Protein AF-A0A956ZGQ5-F1 (afdb_monomer_lite)

Sequence (206 aa):
MVANLEECYSVILSDLFSDCREDIRAIDAARVILLKYDLFNYLDLNGDGQLTQYFNDHSISDPDEMAEIIAYGLWLHLNSEKCELEDVYKFRQSMEGKTQDYPKSLNDCFQFLSINLSDEEVEQFKQTNEKDINFFFHFGLGSYIRSNFGLFCGTAPLTKFFIEKELFHPDDMSTIILYGFWLYLNSKPCDYESASQFYEGLRTLT

Secondary structure (DSSP, 8-state):
---SHHHHHHHHHHHS-HHHHHHHHTS-TTTGGGGHHHHHHHTTTTS--HHHHHHHHTT---HHHHHHHHHHHHHHHHHHS---HHHHHHHHHHHTT-PPP---SHHHHHHHHHHHS-HHHHHHHHHS-GGGHHHHHIIIIIHHHHHHTTTT-TTSHHHHHHHTTT---HHHHHHHHHHHHHHHHTT---SHHHHHHHHHHHHTT-

pLDDT: mean 85.51, std 9.76, range [37.94, 95.88]

Foldseek 3Di:
DQQELVSVLVVVVVVDDPVVLVLLLVADLLALLLQLLVCLVVVVCVDPDNHVVNCVVVVHNDSSVSSSLSSQQSNCCSNPVDDDSVNSVVSVVVSVPVNDDAQLELVSLLVVCVVPDDPVRLVVLLPDDLVCQCVPPCVPVLSVCLSYRSCVNCPRNLVVVCVVVVRNDSSLSSQLSSSLSNCVSNVHDRDSVVSVVVSVVVVVVD

Radius of gyration: 18.68 Å; chains: 1; bounding box: 40×37×52 Å

Structure (mmCIF, N/CA/C/O backbone):
data_AF-A0A956ZGQ5-F1
#
_entry.id   AF-A0A956ZGQ5-F1
#
loop_
_atom_site.group_PDB
_atom_site.id
_atom_site.type_symbol
_atom_site.label_atom_id
_atom_site.label_alt_id
_atom_site.label_comp_id
_atom_site.label_asym_id
_atom_site.label_entity_id
_atom_site.label_seq_id
_atom_site.pdbx_PDB_ins_code
_atom_site.Cartn_x
_atom_site.Cartn_y
_atom_site.Cartn_z
_atom_site.occupancy
_atom_site.B_iso_or_equiv
_atom_site.auth_seq_id
_atom_site.auth_comp_id
_atom_site.auth_asym_id
_atom_site.auth_atom_id
_atom_site.pdbx_PDB_model_num
ATOM 1 N N . MET A 1 1 ? 18.755 8.812 -17.153 1.00 63.66 1 MET A N 1
ATOM 2 C CA . MET A 1 1 ? 17.720 8.078 -17.904 1.00 63.66 1 MET A CA 1
ATOM 3 C C . MET A 1 1 ? 17.829 6.637 -17.475 1.00 63.66 1 MET A C 1
ATOM 5 O O . MET A 1 1 ? 18.950 6.162 -17.375 1.00 63.66 1 MET A O 1
ATOM 9 N N . VAL A 1 2 ? 16.702 6.026 -17.132 1.00 81.75 2 VAL A N 1
ATOM 10 C CA . VAL A 1 2 ? 16.613 4.621 -16.727 1.00 81.75 2 VAL A CA 1
ATOM 11 C C . VAL A 1 2 ? 16.613 3.767 -17.992 1.00 81.75 2 VAL A C 1
ATOM 13 O O . VAL A 1 2 ? 15.742 3.969 -18.836 1.00 81.75 2 VAL A O 1
ATOM 16 N N . ALA A 1 3 ? 17.571 2.853 -18.143 1.00 86.62 3 ALA A N 1
ATOM 17 C CA . ALA A 1 3 ? 17.738 2.058 -19.361 1.00 86.62 3 ALA A CA 1
ATOM 18 C C . ALA A 1 3 ? 17.249 0.604 -19.246 1.00 86.62 3 ALA A C 1
ATOM 20 O O . ALA A 1 3 ? 17.160 -0.086 -20.257 1.00 86.62 3 ALA A O 1
ATOM 21 N N . ASN A 1 4 ? 16.966 0.116 -18.036 1.00 89.12 4 ASN A N 1
ATOM 22 C CA . ASN A 1 4 ? 16.524 -1.256 -17.768 1.00 89.12 4 ASN A CA 1
ATOM 23 C C . ASN A 1 4 ? 15.806 -1.348 -16.405 1.00 89.12 4 ASN A C 1
ATOM 25 O O . ASN A 1 4 ? 15.722 -0.361 -15.672 1.00 89.12 4 ASN A O 1
ATOM 29 N N . LEU A 1 5 ? 15.303 -2.539 -16.058 1.00 90.06 5 LEU A N 1
ATOM 30 C CA . LEU A 1 5 ? 14.590 -2.783 -14.798 1.00 90.06 5 LEU A CA 1
ATOM 31 C C . LEU A 1 5 ? 15.451 -2.572 -13.540 1.00 90.06 5 LEU A C 1
ATOM 33 O O . LEU A 1 5 ? 14.959 -2.002 -12.573 1.00 90.06 5 LEU A O 1
ATOM 37 N N . GLU A 1 6 ? 16.721 -2.983 -13.534 1.00 89.00 6 GLU A N 1
ATOM 38 C CA . GLU A 1 6 ? 17.597 -2.844 -12.355 1.00 89.00 6 GLU A CA 1
ATOM 39 C C . GLU A 1 6 ? 17.857 -1.365 -12.023 1.00 89.00 6 GLU A C 1
ATOM 41 O O . GLU A 1 6 ? 17.748 -0.933 -10.869 1.00 89.00 6 GLU A O 1
ATOM 46 N N . GLU A 1 7 ? 18.127 -0.561 -13.050 1.00 91.12 7 GLU A N 1
ATOM 47 C CA . GLU A 1 7 ? 18.229 0.892 -12.927 1.00 91.12 7 GLU A CA 1
ATOM 48 C C . GLU A 1 7 ? 16.892 1.516 -12.515 1.00 91.12 7 GLU A C 1
ATOM 50 O O . GLU A 1 7 ? 16.875 2.439 -11.700 1.00 91.12 7 GLU A O 1
ATOM 55 N N . CYS A 1 8 ? 15.773 0.996 -13.033 1.00 92.06 8 CYS A N 1
ATOM 56 C CA . CYS A 1 8 ? 14.433 1.471 -12.700 1.00 92.06 8 CYS A CA 1
ATOM 57 C C . CYS A 1 8 ? 14.152 1.309 -11.209 1.00 92.06 8 CYS A C 1
ATOM 59 O O . CYS A 1 8 ? 13.757 2.268 -10.547 1.00 92.06 8 CYS A O 1
ATOM 61 N N . TYR A 1 9 ? 14.395 0.117 -10.664 1.00 92.00 9 TYR A N 1
ATOM 62 C CA . TYR A 1 9 ? 14.193 -0.144 -9.242 1.00 92.00 9 TYR A CA 1
ATOM 63 C C . TYR A 1 9 ? 15.141 0.689 -8.387 1.00 92.00 9 TYR A C 1
ATOM 65 O O . TYR A 1 9 ? 14.712 1.242 -7.382 1.00 92.00 9 TYR A O 1
ATOM 73 N N . SER A 1 10 ? 16.397 0.854 -8.807 1.00 89.75 10 SER A N 1
ATOM 74 C CA . SER A 1 10 ? 17.360 1.695 -8.089 1.00 89.75 10 SER A CA 1
ATOM 75 C C . SER A 1 10 ? 16.888 3.149 -7.965 1.00 89.75 10 SER A C 1
ATOM 77 O O . SER A 1 10 ? 17.008 3.728 -6.886 1.00 89.75 10 SER A O 1
ATOM 79 N N . VAL A 1 11 ? 16.318 3.721 -9.034 1.00 90.94 11 VAL A N 1
ATOM 80 C CA . VAL A 1 11 ? 15.762 5.087 -9.037 1.00 90.94 11 VAL A CA 1
ATOM 81 C C . VAL A 1 11 ? 14.500 5.187 -8.182 1.00 90.94 11 VAL A C 1
ATOM 83 O O . VAL A 1 11 ? 14.408 6.067 -7.332 1.00 90.94 11 VAL A O 1
ATOM 86 N N . ILE A 1 12 ? 13.551 4.257 -8.336 1.00 89.69 12 ILE A N 1
ATOM 87 C CA . ILE A 1 12 ? 12.335 4.250 -7.506 1.00 89.69 12 ILE A CA 1
ATOM 88 C C . ILE A 1 12 ? 12.719 4.168 -6.024 1.00 89.69 12 ILE A C 1
ATOM 90 O O . ILE A 1 12 ? 12.244 4.945 -5.201 1.00 89.69 12 ILE A O 1
ATOM 94 N N . LEU A 1 13 ? 13.616 3.247 -5.669 1.00 88.50 13 LEU A N 1
ATOM 95 C CA . LEU A 1 13 ? 14.031 3.058 -4.287 1.00 88.50 13 LEU A CA 1
ATOM 96 C C . LEU A 1 13 ? 14.811 4.256 -3.743 1.00 88.50 13 LEU A C 1
ATOM 98 O O . LEU A 1 13 ? 14.650 4.552 -2.561 1.00 88.50 13 LEU A O 1
ATOM 102 N N . SER A 1 14 ? 15.624 4.954 -4.547 1.00 88.44 14 SER A N 1
ATOM 103 C CA . SER A 1 14 ? 16.337 6.151 -4.078 1.00 88.44 14 SER A CA 1
ATOM 104 C C . SER A 1 14 ? 15.400 7.288 -3.691 1.00 88.44 14 SER A C 1
ATOM 106 O O . SER A 1 14 ? 15.716 8.032 -2.763 1.00 88.44 14 SER A O 1
ATOM 108 N N . ASP A 1 15 ? 14.253 7.380 -4.359 1.00 86.25 15 ASP A N 1
ATOM 109 C CA . ASP A 1 15 ? 13.269 8.440 -4.146 1.00 86.25 15 ASP A CA 1
ATOM 110 C C . ASP A 1 15 ? 12.288 8.109 -3.007 1.00 86.25 15 ASP A C 1
ATOM 112 O O . ASP A 1 15 ? 11.644 9.002 -2.456 1.00 86.25 15 ASP A O 1
ATOM 116 N N . LEU A 1 16 ? 12.205 6.836 -2.604 1.00 81.06 16 LEU A N 1
ATOM 117 C CA . LEU A 1 16 ? 11.378 6.383 -1.487 1.00 81.06 16 LEU A CA 1
ATOM 118 C C . LEU A 1 16 ? 12.092 6.521 -0.136 1.00 81.06 16 LEU A C 1
ATOM 120 O O . LEU A 1 16 ? 13.239 6.082 0.031 1.00 81.06 16 LEU A O 1
ATOM 124 N N . PHE A 1 17 ? 11.362 7.020 0.868 1.00 75.88 17 PHE A N 1
ATOM 125 C CA . PHE A 1 17 ? 11.757 6.928 2.278 1.00 75.88 17 PHE A CA 1
ATOM 126 C C . PHE A 1 17 ? 11.891 5.462 2.722 1.00 75.88 17 PHE A C 1
ATOM 128 O O . PHE A 1 17 ? 11.261 4.573 2.146 1.00 75.88 17 PHE A O 1
ATOM 135 N N . SER A 1 18 ? 12.702 5.202 3.755 1.00 76.50 18 SER A N 1
ATOM 136 C CA . SER A 1 18 ? 12.948 3.842 4.270 1.00 76.50 18 SER A CA 1
ATOM 137 C C . SER A 1 18 ? 11.660 3.100 4.600 1.00 76.50 18 SER A C 1
ATOM 139 O O . SER A 1 18 ? 11.504 1.942 4.222 1.00 76.50 18 SER A O 1
ATOM 141 N N . ASP A 1 19 ? 10.729 3.792 5.243 1.00 72.06 19 ASP A N 1
ATOM 142 C CA . ASP A 1 19 ? 9.523 3.182 5.794 1.00 72.06 19 ASP A CA 1
ATOM 143 C C . ASP A 1 19 ? 8.564 2.792 4.661 1.00 72.06 19 ASP A C 1
ATOM 145 O O . ASP A 1 19 ? 8.002 1.700 4.668 1.00 72.06 19 ASP A O 1
ATOM 149 N N . CYS A 1 20 ? 8.521 3.589 3.585 1.00 76.81 20 CYS A N 1
ATOM 150 C CA . CYS A 1 20 ? 7.784 3.246 2.370 1.00 76.81 20 CYS A CA 1
ATOM 151 C C . CYS A 1 20 ? 8.304 1.959 1.710 1.00 76.81 20 CYS A C 1
ATOM 153 O O . CYS A 1 20 ? 7.523 1.202 1.137 1.00 76.81 20 CYS A O 1
ATOM 155 N N . ARG A 1 21 ? 9.614 1.684 1.771 1.00 85.38 21 ARG A N 1
ATOM 156 C CA . ARG A 1 21 ? 10.190 0.455 1.193 1.00 85.38 21 ARG A CA 1
ATOM 157 C C . ARG A 1 21 ? 9.747 -0.778 1.975 1.00 85.38 21 ARG A C 1
ATOM 159 O O . ARG A 1 21 ? 9.417 -1.793 1.365 1.00 85.38 21 ARG A O 1
ATOM 166 N N . GLU A 1 22 ? 9.723 -0.681 3.303 1.00 84.44 22 GLU A N 1
ATOM 167 C CA . GLU A 1 22 ? 9.220 -1.750 4.170 1.00 84.44 22 GLU A CA 1
ATOM 168 C C . GLU A 1 22 ? 7.718 -1.966 3.973 1.00 84.44 22 GLU A C 1
ATOM 170 O O . GLU A 1 22 ? 7.267 -3.106 3.858 1.00 84.44 22 GLU A O 1
ATOM 175 N N . ASP A 1 23 ? 6.949 -0.888 3.830 1.00 79.88 23 ASP A N 1
ATOM 176 C CA . ASP A 1 23 ? 5.514 -0.985 3.587 1.00 79.88 23 ASP A CA 1
ATOM 177 C C . ASP A 1 23 ? 5.198 -1.614 2.226 1.00 79.88 23 ASP A C 1
ATOM 179 O O . ASP A 1 23 ? 4.290 -2.445 2.165 1.00 79.88 23 ASP A O 1
ATOM 183 N N . ILE A 1 24 ? 5.957 -1.287 1.164 1.00 84.50 24 ILE A N 1
ATOM 184 C CA . ILE A 1 24 ? 5.853 -1.938 -0.155 1.00 84.50 24 ILE A CA 1
ATOM 185 C C . ILE A 1 24 ? 6.208 -3.422 -0.053 1.00 84.50 24 ILE A C 1
ATOM 187 O O . ILE A 1 24 ? 5.492 -4.263 -0.597 1.00 84.50 24 ILE A O 1
ATOM 191 N N . ARG A 1 25 ? 7.288 -3.762 0.662 1.00 87.81 25 ARG A N 1
ATOM 192 C CA . ARG A 1 25 ? 7.686 -5.157 0.899 1.00 87.81 25 ARG A CA 1
ATOM 193 C C . ARG A 1 25 ? 6.564 -5.952 1.577 1.00 87.81 25 ARG A C 1
ATOM 195 O O . ARG A 1 25 ? 6.375 -7.120 1.249 1.00 87.81 25 ARG A O 1
ATOM 202 N N . ALA A 1 26 ? 5.812 -5.311 2.471 1.00 86.38 26 ALA A N 1
ATOM 203 C CA . ALA A 1 26 ? 4.710 -5.905 3.223 1.00 86.38 26 ALA A CA 1
ATOM 204 C C . ALA A 1 26 ? 3.364 -5.967 2.470 1.00 86.38 26 ALA A C 1
ATOM 206 O O . ALA A 1 26 ? 2.414 -6.557 2.991 1.00 86.38 26 ALA A O 1
ATOM 207 N N . ILE A 1 27 ? 3.246 -5.378 1.271 1.00 85.00 27 ILE A N 1
ATOM 208 C CA . ILE A 1 27 ? 2.018 -5.463 0.464 1.00 85.00 27 ILE A CA 1
ATOM 209 C C . ILE A 1 27 ? 1.776 -6.924 0.074 1.00 85.00 27 ILE A C 1
ATOM 211 O O . ILE A 1 27 ? 2.692 -7.617 -0.371 1.00 85.00 27 ILE A O 1
ATOM 215 N N . ASP A 1 28 ? 0.529 -7.386 0.197 1.00 82.44 28 ASP A N 1
ATOM 216 C CA . ASP A 1 28 ? 0.117 -8.673 -0.363 1.00 82.44 28 ASP A CA 1
ATOM 217 C C . ASP A 1 28 ? 0.423 -8.708 -1.872 1.00 82.44 28 ASP A C 1
ATOM 219 O O . ASP A 1 28 ? 0.036 -7.807 -2.617 1.00 82.44 28 ASP A O 1
ATOM 223 N N . ALA A 1 29 ? 1.088 -9.762 -2.343 1.00 81.94 29 ALA A N 1
ATOM 224 C CA . ALA A 1 29 ? 1.425 -9.960 -3.752 1.00 81.94 29 ALA A CA 1
ATOM 225 C C . ALA A 1 29 ? 0.238 -9.743 -4.712 1.00 81.94 29 ALA A C 1
ATOM 227 O O . ALA A 1 29 ? 0.412 -9.225 -5.813 1.00 81.94 29 ALA A O 1
ATOM 228 N N . ALA A 1 30 ? -0.985 -10.085 -4.300 1.00 80.50 30 ALA A N 1
ATOM 229 C CA . ALA A 1 30 ? -2.197 -9.868 -5.087 1.00 80.50 30 ALA A CA 1
ATOM 230 C C . ALA A 1 30 ? -2.576 -8.382 -5.257 1.00 80.50 30 ALA A C 1
ATOM 232 O O . ALA A 1 30 ? -3.348 -8.037 -6.154 1.00 80.50 30 ALA A O 1
ATOM 233 N N . ARG A 1 31 ? -2.059 -7.505 -4.392 1.00 79.56 31 ARG A N 1
ATOM 234 C CA . ARG A 1 31 ? -2.363 -6.068 -4.324 1.00 79.56 31 ARG A CA 1
ATOM 235 C C . ARG A 1 31 ? -1.232 -5.180 -4.829 1.00 79.56 31 ARG A C 1
ATOM 237 O O . ARG A 1 31 ? -1.483 -4.016 -5.124 1.00 79.56 31 ARG A O 1
ATOM 244 N N . VAL A 1 32 ? -0.016 -5.702 -4.997 1.00 85.50 32 VAL A N 1
ATOM 245 C CA . VAL A 1 32 ? 1.126 -4.910 -5.499 1.00 85.50 32 VAL A CA 1
ATOM 246 C C . VAL A 1 32 ? 0.853 -4.277 -6.866 1.00 85.50 32 VAL A C 1
ATOM 248 O O . VAL A 1 32 ? 1.335 -3.185 -7.151 1.00 85.50 32 VAL A O 1
ATOM 251 N N . ILE A 1 33 ? 0.006 -4.912 -7.681 1.00 84.50 33 ILE A N 1
ATOM 252 C CA . ILE A 1 33 ? -0.393 -4.423 -9.004 1.00 84.50 33 ILE A CA 1
ATOM 253 C C . ILE A 1 33 ? -0.948 -2.998 -8.983 1.00 84.50 33 ILE A C 1
ATOM 255 O O . ILE A 1 33 ? -0.887 -2.290 -9.979 1.00 84.50 33 ILE A O 1
ATOM 259 N N . LEU A 1 34 ? -1.459 -2.550 -7.837 1.00 78.06 34 LEU A N 1
ATOM 260 C CA . LEU A 1 34 ? -1.999 -1.209 -7.660 1.00 78.06 34 LEU A CA 1
ATOM 261 C C . LEU A 1 34 ? -0.923 -0.123 -7.725 1.00 78.06 34 LEU A C 1
ATOM 263 O O . LEU A 1 34 ? -1.230 0.997 -8.121 1.00 78.06 34 LEU A O 1
ATOM 267 N N . LEU A 1 35 ? 0.342 -0.440 -7.430 1.00 81.88 35 LEU A N 1
ATOM 268 C CA . LEU A 1 35 ? 1.443 0.514 -7.593 1.00 81.88 35 LEU A CA 1
ATOM 269 C C . LEU A 1 35 ? 1.592 0.977 -9.050 1.00 81.88 35 LEU A C 1
ATOM 271 O O . LEU A 1 35 ? 2.108 2.069 -9.288 1.00 81.88 35 LEU A O 1
ATOM 275 N N . LYS A 1 36 ? 1.088 0.202 -10.026 1.00 85.38 36 LYS A N 1
ATOM 276 C CA . LYS A 1 36 ? 1.166 0.536 -11.454 1.00 85.38 36 LYS A CA 1
ATOM 277 C C . LYS A 1 36 ? 0.631 1.930 -11.763 1.00 85.38 36 LYS A C 1
ATOM 279 O O . LYS A 1 36 ? 1.204 2.639 -12.580 1.00 85.38 36 LYS A O 1
ATOM 284 N N . TYR A 1 37 ? -0.442 2.345 -11.092 1.00 78.31 37 TYR A N 1
ATOM 285 C CA . TYR A 1 37 ? -1.110 3.598 -11.418 1.00 78.31 37 TYR A CA 1
ATOM 286 C C . TYR A 1 37 ? -0.273 4.833 -11.042 1.00 78.31 37 TYR A C 1
ATOM 288 O O . TYR A 1 37 ? -0.388 5.879 -11.684 1.00 78.31 37 TYR A O 1
ATOM 296 N N . ASP A 1 38 ? 0.608 4.695 -10.052 1.00 77.81 38 ASP A N 1
ATOM 297 C CA . ASP A 1 38 ? 1.552 5.742 -9.662 1.00 77.81 38 ASP A CA 1
ATOM 298 C C . ASP A 1 38 ? 2.834 5.673 -10.490 1.00 77.81 38 ASP A C 1
ATOM 300 O O . ASP A 1 38 ? 3.340 6.699 -10.949 1.00 77.81 38 ASP A O 1
ATOM 304 N N . LEU A 1 39 ? 3.315 4.456 -10.752 1.00 84.25 39 LEU A N 1
ATOM 305 C CA . LEU A 1 39 ? 4.516 4.210 -11.549 1.00 84.25 39 LEU A CA 1
ATOM 306 C C . LEU A 1 39 ? 4.350 4.653 -13.005 1.00 84.25 39 LEU A C 1
ATOM 308 O O . LEU A 1 39 ? 5.293 5.176 -13.591 1.00 84.25 39 LEU A O 1
ATOM 312 N N . PHE A 1 40 ? 3.156 4.496 -13.575 1.00 84.00 40 PHE A N 1
ATOM 313 C CA . PHE A 1 40 ? 2.865 4.824 -14.968 1.00 84.00 40 PHE A CA 1
ATOM 314 C C . PHE A 1 40 ? 3.235 6.267 -15.333 1.00 84.00 40 PHE A C 1
ATOM 316 O O . PHE A 1 40 ? 3.938 6.505 -16.314 1.00 84.00 40 PHE A O 1
ATOM 323 N N . ASN A 1 41 ? 2.774 7.231 -14.528 1.00 81.12 41 ASN A N 1
ATOM 324 C CA . ASN A 1 41 ? 3.047 8.648 -14.765 1.00 81.12 41 ASN A CA 1
ATOM 325 C C . ASN A 1 41 ? 4.440 9.040 -14.273 1.00 81.12 41 ASN A C 1
ATOM 327 O O . ASN A 1 41 ? 5.118 9.824 -14.931 1.00 81.12 41 ASN A O 1
ATOM 331 N N . TYR A 1 42 ? 4.871 8.493 -13.132 1.00 85.06 42 TYR A N 1
ATOM 332 C CA . TYR A 1 42 ? 6.180 8.789 -12.551 1.00 85.06 42 TYR A CA 1
ATOM 333 C C . TYR A 1 42 ? 7.338 8.395 -13.486 1.00 85.06 42 TYR A C 1
ATOM 335 O O . TYR A 1 42 ? 8.330 9.114 -13.567 1.00 85.06 42 TYR A O 1
ATOM 343 N N . LEU A 1 43 ? 7.193 7.294 -14.230 1.00 88.50 43 LEU A N 1
ATOM 344 C CA . LEU A 1 43 ? 8.218 6.774 -15.142 1.00 88.50 43 LEU A CA 1
ATOM 345 C C . LEU A 1 43 ? 8.037 7.212 -16.602 1.00 88.50 43 LEU A C 1
ATOM 347 O O . LEU A 1 43 ? 8.829 6.795 -17.445 1.00 88.50 43 LEU A O 1
ATOM 351 N N . ASP A 1 44 ? 7.020 8.029 -16.900 1.00 88.12 44 ASP A N 1
ATOM 352 C CA . ASP A 1 44 ? 6.685 8.494 -18.254 1.00 88.12 44 ASP A CA 1
ATOM 353 C C . ASP A 1 44 ? 6.595 7.350 -19.288 1.00 88.12 44 ASP A C 1
ATOM 355 O O . ASP A 1 44 ? 7.175 7.401 -20.372 1.00 88.12 44 ASP A O 1
ATOM 359 N N . LEU A 1 45 ? 5.864 6.278 -18.958 1.00 88.69 45 LEU A N 1
ATOM 360 C CA . LEU A 1 45 ? 5.821 5.061 -19.789 1.00 88.69 45 LEU A CA 1
ATOM 361 C C . LEU A 1 45 ? 5.095 5.246 -21.135 1.00 88.69 45 LEU A C 1
ATOM 363 O O . LEU A 1 45 ? 5.203 4.395 -22.013 1.00 88.69 45 LEU A O 1
ATOM 367 N N . ASN A 1 46 ? 4.380 6.360 -21.326 1.00 87.44 46 ASN A N 1
ATOM 368 C CA . ASN A 1 46 ? 3.829 6.750 -22.632 1.00 87.44 46 ASN A CA 1
ATOM 369 C C . ASN A 1 46 ? 4.856 7.449 -23.539 1.00 87.44 46 ASN A C 1
ATOM 371 O O . ASN A 1 46 ? 4.569 7.676 -24.717 1.00 87.44 46 ASN A O 1
ATOM 375 N N . GLY A 1 47 ? 5.998 7.859 -22.987 1.00 86.88 47 GLY A N 1
ATOM 376 C CA . GLY A 1 47 ? 7.052 8.565 -23.702 1.00 86.88 47 GLY A CA 1
ATOM 377 C C . GLY A 1 47 ? 7.958 7.637 -24.512 1.00 86.88 47 GLY A C 1
ATOM 378 O O . GLY A 1 47 ? 7.844 6.415 -24.479 1.00 86.88 47 GLY A O 1
ATOM 379 N N . ASP A 1 48 ? 8.914 8.227 -25.223 1.00 87.12 48 ASP A N 1
ATOM 380 C CA . ASP A 1 48 ? 9.942 7.545 -26.022 1.00 87.12 48 ASP A CA 1
ATOM 381 C C . ASP A 1 48 ? 11.260 7.334 -25.247 1.00 87.12 48 ASP A C 1
ATOM 383 O O . ASP A 1 48 ? 12.343 7.210 -25.826 1.00 87.12 48 ASP A O 1
ATOM 387 N N . GLY A 1 49 ? 11.173 7.292 -23.914 1.00 90.38 49 GLY A N 1
ATOM 388 C CA . GLY A 1 49 ? 12.313 7.117 -23.020 1.00 90.38 49 GLY A CA 1
ATOM 389 C C . GLY A 1 49 ? 13.007 5.756 -23.157 1.00 90.38 49 GLY A C 1
ATOM 390 O O . GLY A 1 49 ? 12.462 4.786 -23.683 1.00 90.38 49 GLY A O 1
ATOM 391 N N . GLN A 1 50 ? 14.229 5.662 -22.620 1.00 93.44 50 GLN A N 1
ATOM 392 C CA . GLN A 1 50 ? 15.041 4.436 -22.683 1.00 93.44 50 GLN A CA 1
ATOM 393 C C . GLN A 1 50 ? 14.363 3.226 -22.021 1.00 93.44 50 GLN A C 1
ATOM 395 O O . GLN A 1 50 ? 14.498 2.116 -22.526 1.00 93.44 50 GLN A O 1
ATOM 400 N N . LEU A 1 51 ? 13.607 3.434 -20.940 1.00 93.12 51 LEU A N 1
ATOM 401 C CA . LEU A 1 51 ? 12.849 2.372 -20.280 1.00 93.12 51 LEU A CA 1
ATOM 402 C C . LEU A 1 51 ? 11.703 1.861 -21.166 1.00 93.12 51 LEU A C 1
ATOM 404 O O . LEU A 1 51 ? 11.542 0.652 -21.312 1.00 93.12 51 LEU A O 1
ATOM 408 N N . THR A 1 52 ? 10.956 2.756 -21.820 1.00 93.38 52 THR A N 1
ATOM 409 C CA . THR A 1 52 ? 9.924 2.368 -22.794 1.00 93.38 52 THR A CA 1
ATOM 410 C C . THR A 1 52 ? 10.542 1.609 -23.966 1.00 93.38 52 THR A C 1
ATOM 412 O O . THR A 1 52 ? 10.025 0.572 -24.377 1.00 93.38 52 THR A O 1
ATOM 415 N N . GLN A 1 53 ? 11.691 2.067 -24.479 1.00 94.31 53 GLN A N 1
ATOM 416 C CA . GLN A 1 53 ? 12.409 1.356 -25.539 1.00 94.31 53 GLN A CA 1
ATOM 417 C C . GLN A 1 53 ? 12.877 -0.033 -25.086 1.00 94.31 53 GLN A C 1
ATOM 419 O O . GLN A 1 53 ? 12.727 -0.989 -25.840 1.00 94.31 53 GLN A O 1
ATOM 424 N N . TYR A 1 54 ? 13.374 -0.165 -23.852 1.00 94.62 54 TYR A N 1
ATOM 425 C CA . TYR A 1 54 ? 13.731 -1.457 -23.266 1.00 94.62 54 TYR A CA 1
ATOM 426 C C . TYR A 1 54 ? 12.545 -2.431 -23.288 1.00 94.62 54 TYR A C 1
ATOM 428 O O . TYR A 1 54 ? 12.706 -3.573 -23.714 1.00 94.62 54 TYR A O 1
ATOM 436 N N . PHE A 1 55 ? 11.348 -1.992 -22.892 1.00 94.75 55 PHE A N 1
ATOM 437 C CA . PHE A 1 55 ? 10.144 -2.824 -22.956 1.00 94.75 55 PHE A CA 1
ATOM 438 C C . PHE A 1 55 ? 9.745 -3.167 -24.396 1.00 94.75 55 PHE A C 1
ATOM 440 O O . PHE A 1 55 ? 9.482 -4.335 -24.695 1.00 94.75 55 PHE A O 1
ATOM 447 N N . ASN A 1 56 ? 9.791 -2.191 -25.306 1.00 93.94 56 ASN A N 1
ATOM 448 C CA . ASN A 1 56 ? 9.500 -2.403 -26.724 1.00 93.94 56 ASN A CA 1
ATOM 449 C C . ASN A 1 56 ? 10.432 -3.453 -27.352 1.00 93.94 56 ASN A C 1
ATOM 451 O O . ASN A 1 56 ? 9.968 -4.316 -28.099 1.00 93.94 56 ASN A O 1
ATOM 455 N N . ASP A 1 57 ? 11.724 -3.433 -27.010 1.00 95.00 57 ASP A N 1
ATOM 456 C CA . ASP A 1 57 ? 12.713 -4.420 -27.466 1.00 95.00 57 ASP A CA 1
ATOM 457 C C . ASP A 1 57 ? 12.397 -5.840 -26.954 1.00 95.00 57 ASP A C 1
ATOM 459 O O . ASP A 1 57 ? 12.749 -6.831 -27.596 1.00 95.00 57 ASP A O 1
ATOM 463 N N . HIS A 1 58 ? 11.666 -5.948 -25.840 1.00 93.94 58 HIS A N 1
ATOM 464 C CA . HIS A 1 58 ? 11.138 -7.197 -25.284 1.00 93.94 58 HIS A CA 1
ATOM 465 C C . HIS A 1 58 ? 9.696 -7.500 -25.732 1.00 93.94 58 HIS A C 1
ATOM 467 O O . HIS A 1 58 ? 9.056 -8.392 -25.182 1.00 93.94 58 HIS A O 1
ATOM 473 N N . SER A 1 59 ? 9.195 -6.820 -26.771 1.00 94.94 59 SER A N 1
ATOM 474 C CA . SER A 1 59 ? 7.837 -6.985 -27.319 1.00 94.94 59 SER A CA 1
ATOM 475 C C . SER A 1 59 ? 6.702 -6.593 -26.364 1.00 94.94 59 SER A C 1
ATOM 477 O O . SER A 1 59 ? 5.585 -7.090 -26.498 1.00 94.94 59 SER A O 1
ATOM 479 N N . ILE A 1 60 ? 6.973 -5.681 -25.431 1.00 93.56 60 ILE A N 1
ATOM 480 C CA . ILE A 1 60 ? 5.993 -5.117 -24.499 1.00 93.56 60 ILE A CA 1
ATOM 481 C C . ILE A 1 60 ? 5.785 -3.667 -24.900 1.00 93.56 60 ILE A C 1
ATOM 483 O O . ILE A 1 60 ? 6.683 -2.853 -24.727 1.00 93.56 60 ILE A O 1
ATOM 487 N N . SER A 1 61 ? 4.622 -3.348 -25.460 1.00 93.50 61 SER A N 1
ATOM 488 C CA . SER A 1 61 ? 4.337 -2.002 -25.973 1.00 93.50 61 SER A CA 1
ATOM 489 C C . SER A 1 61 ? 3.187 -1.299 -25.263 1.00 93.50 61 SER A C 1
ATOM 491 O O . SER A 1 61 ? 2.972 -0.118 -25.511 1.00 93.50 61 SER A O 1
ATOM 493 N N . ASP A 1 62 ? 2.415 -2.015 -24.441 1.00 93.56 62 ASP A N 1
ATOM 494 C CA . ASP A 1 62 ? 1.324 -1.426 -23.667 1.00 93.56 62 ASP A CA 1
ATOM 495 C C . ASP A 1 62 ? 1.875 -0.789 -22.378 1.00 93.56 62 ASP A C 1
ATOM 497 O O . ASP A 1 62 ? 2.411 -1.509 -21.532 1.00 93.56 62 ASP A O 1
ATOM 501 N N . PRO A 1 63 ? 1.774 0.541 -22.194 1.00 92.12 63 PRO A N 1
ATOM 502 C CA . PRO A 1 63 ? 2.337 1.207 -21.023 1.00 92.12 63 PRO A CA 1
ATOM 503 C C . PRO A 1 63 ? 1.680 0.790 -19.699 1.00 92.12 63 PRO A C 1
ATOM 505 O O . PRO A 1 63 ? 2.334 0.845 -18.656 1.00 92.12 63 PRO A O 1
ATOM 508 N N . ASP A 1 64 ? 0.416 0.344 -19.721 1.00 89.12 64 ASP A N 1
ATOM 509 C CA . ASP A 1 64 ? -0.217 -0.232 -18.528 1.00 89.12 64 ASP A CA 1
ATOM 510 C C . ASP A 1 64 ? 0.468 -1.553 -18.156 1.00 89.12 64 ASP A C 1
ATOM 512 O O . ASP A 1 64 ? 0.943 -1.688 -17.031 1.00 89.12 64 ASP A O 1
ATOM 516 N N . GLU A 1 65 ? 0.646 -2.472 -19.113 1.00 91.81 65 GLU A N 1
ATOM 517 C CA .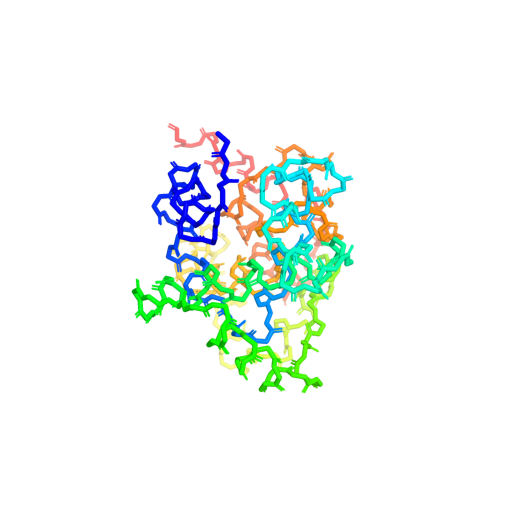 GLU A 1 65 ? 1.423 -3.704 -18.919 1.00 91.81 65 GLU A CA 1
ATOM 518 C C . GLU A 1 65 ? 2.857 -3.440 -18.425 1.00 91.81 65 GLU A C 1
ATOM 520 O O . GLU A 1 65 ? 3.328 -4.132 -17.519 1.00 91.81 65 GLU A O 1
ATOM 525 N N . MET A 1 66 ? 3.548 -2.427 -18.958 1.00 94.31 66 MET A N 1
ATOM 526 C CA . MET A 1 66 ? 4.872 -2.032 -18.457 1.00 94.31 66 MET A CA 1
ATOM 527 C C . MET A 1 66 ? 4.808 -1.657 -16.971 1.00 94.31 66 MET A C 1
ATOM 529 O O . MET A 1 66 ? 5.608 -2.147 -16.175 1.00 94.31 66 MET A O 1
ATOM 533 N N . ALA A 1 67 ? 3.835 -0.832 -16.575 1.00 92.44 67 ALA A N 1
ATOM 534 C CA . ALA A 1 67 ? 3.654 -0.426 -15.186 1.00 92.44 67 ALA A CA 1
ATOM 535 C C . ALA A 1 67 ? 3.333 -1.620 -14.268 1.00 92.44 67 ALA A C 1
ATOM 537 O O . ALA A 1 67 ? 3.826 -1.673 -13.140 1.00 92.44 67 ALA A O 1
ATOM 538 N N . GLU A 1 68 ? 2.558 -2.599 -14.748 1.00 90.81 68 GLU A N 1
ATOM 539 C CA . GLU A 1 68 ? 2.292 -3.852 -14.029 1.00 90.81 68 GLU A CA 1
ATOM 540 C C . GLU A 1 68 ? 3.573 -4.642 -13.763 1.00 90.81 68 GLU A C 1
ATOM 542 O O . GLU A 1 68 ? 3.816 -5.087 -12.638 1.00 90.81 68 GLU A O 1
ATOM 547 N N . ILE A 1 69 ? 4.402 -4.804 -14.796 1.00 93.50 69 ILE A N 1
ATOM 548 C CA . ILE A 1 69 ? 5.679 -5.514 -14.704 1.00 93.50 69 ILE A CA 1
ATOM 549 C C . ILE A 1 69 ? 6.595 -4.802 -13.708 1.00 93.50 69 ILE A C 1
ATOM 551 O O . ILE A 1 69 ? 7.164 -5.448 -12.832 1.00 93.50 69 ILE A O 1
ATOM 555 N N . ILE A 1 70 ? 6.694 -3.475 -13.772 1.00 94.12 70 ILE A N 1
ATOM 556 C CA . ILE A 1 70 ? 7.533 -2.710 -12.843 1.00 94.12 70 ILE A CA 1
ATOM 557 C C . ILE A 1 70 ? 7.010 -2.838 -11.408 1.00 94.12 70 ILE A C 1
ATOM 559 O O . ILE A 1 70 ? 7.811 -3.023 -10.497 1.00 94.12 70 ILE A O 1
ATOM 563 N N . ALA A 1 71 ? 5.691 -2.800 -11.191 1.00 92.12 71 ALA A N 1
ATOM 564 C CA . ALA A 1 71 ? 5.093 -2.967 -9.866 1.00 92.12 71 ALA A CA 1
ATOM 565 C C . ALA A 1 71 ? 5.422 -4.339 -9.254 1.00 92.12 71 ALA A C 1
ATOM 567 O O . ALA A 1 71 ? 5.935 -4.423 -8.135 1.00 92.12 71 ALA A O 1
ATOM 568 N N . TYR A 1 72 ? 5.176 -5.418 -10.002 1.00 91.81 72 TYR A N 1
ATOM 569 C CA . TYR A 1 72 ? 5.492 -6.778 -9.564 1.00 91.81 72 TYR A CA 1
ATOM 570 C C . TYR A 1 72 ? 6.994 -6.980 -9.351 1.00 91.81 72 TYR A C 1
ATOM 572 O O . TYR A 1 72 ? 7.410 -7.571 -8.353 1.00 91.81 72 TYR A O 1
ATOM 580 N N . GLY A 1 73 ? 7.810 -6.472 -10.269 1.00 93.44 73 GLY A N 1
ATOM 581 C CA . GLY A 1 73 ? 9.255 -6.595 -10.206 1.00 93.44 73 GLY A CA 1
ATOM 582 C C . GLY A 1 73 ? 9.882 -5.799 -9.064 1.00 93.44 73 GLY A C 1
ATOM 583 O O . GLY A 1 73 ? 10.755 -6.323 -8.380 1.00 93.44 73 GLY A O 1
ATOM 584 N N . LEU A 1 74 ? 9.381 -4.600 -8.755 1.00 92.25 74 LEU A N 1
ATOM 585 C CA . LEU A 1 74 ? 9.814 -3.823 -7.589 1.00 92.25 74 LEU A CA 1
ATOM 586 C C . LEU A 1 74 ? 9.590 -4.602 -6.286 1.00 92.25 74 LEU A C 1
ATOM 588 O O . LEU A 1 74 ? 10.473 -4.660 -5.429 1.00 92.25 74 LEU A O 1
ATOM 592 N N . TRP A 1 75 ? 8.428 -5.241 -6.145 1.00 91.69 75 TRP A N 1
ATOM 593 C CA . TRP A 1 75 ? 8.113 -6.056 -4.971 1.00 91.69 75 TRP A CA 1
ATOM 594 C C . TRP A 1 75 ? 8.965 -7.319 -4.885 1.00 91.69 75 TRP A C 1
ATOM 596 O O . TRP A 1 75 ? 9.459 -7.642 -3.803 1.00 91.69 75 TRP A O 1
ATOM 606 N N . LEU A 1 76 ? 9.207 -8.003 -6.008 1.00 92.06 76 LEU A N 1
ATOM 607 C CA . LEU A 1 76 ? 10.136 -9.135 -6.057 1.00 92.06 76 LEU A CA 1
ATOM 608 C C . LEU A 1 76 ? 11.559 -8.705 -5.697 1.00 92.06 76 LEU A C 1
ATOM 610 O O . LEU A 1 76 ? 12.215 -9.369 -4.902 1.00 92.06 76 LEU A O 1
ATOM 614 N N . HIS A 1 77 ? 12.025 -7.578 -6.228 1.00 91.38 77 HIS A N 1
ATOM 615 C CA . HIS A 1 77 ? 13.342 -7.028 -5.932 1.00 91.38 77 HIS A CA 1
ATOM 616 C C . HIS A 1 77 ? 13.501 -6.725 -4.433 1.00 91.38 77 HIS A C 1
ATOM 618 O O . HIS A 1 77 ? 14.508 -7.095 -3.832 1.00 91.38 77 HIS A O 1
ATOM 624 N N . LEU A 1 78 ? 12.476 -6.149 -3.795 1.00 90.50 78 LEU A N 1
ATOM 625 C CA . LEU A 1 78 ? 12.466 -5.887 -2.352 1.00 90.50 78 LEU A CA 1
ATOM 626 C C . LEU A 1 78 ? 12.423 -7.153 -1.483 1.00 90.50 78 LEU A C 1
ATOM 628 O O . LEU A 1 78 ? 12.907 -7.103 -0.350 1.00 90.50 78 LEU A O 1
ATOM 632 N N . ASN A 1 79 ? 11.843 -8.252 -1.978 1.00 89.31 79 ASN A N 1
ATOM 633 C CA . ASN A 1 79 ? 11.646 -9.502 -1.232 1.00 89.31 79 ASN A CA 1
ATOM 634 C C . ASN A 1 79 ? 12.668 -10.607 -1.558 1.00 89.31 79 ASN A C 1
ATOM 636 O O . ASN A 1 79 ? 12.765 -11.589 -0.824 1.00 89.31 79 ASN A O 1
ATOM 640 N N . SER A 1 80 ? 13.395 -10.514 -2.670 1.00 80.38 80 SER A N 1
ATOM 641 C CA . SER A 1 80 ? 14.279 -11.582 -3.170 1.00 80.38 80 SER A CA 1
ATOM 642 C C . SER A 1 80 ? 15.610 -11.070 -3.743 1.00 80.38 80 SER A C 1
ATOM 644 O O . SER A 1 80 ? 16.359 -11.851 -4.322 1.00 80.38 80 SER A O 1
ATOM 646 N N . GLU A 1 81 ? 15.920 -9.779 -3.559 1.00 64.88 81 GLU A N 1
ATOM 647 C CA . GLU A 1 81 ? 17.171 -9.067 -3.901 1.00 64.88 81 GLU A CA 1
ATOM 648 C C . GLU A 1 81 ? 17.535 -8.984 -5.399 1.00 64.88 81 GLU A C 1
ATOM 650 O O . GLU A 1 81 ? 18.175 -8.017 -5.815 1.00 64.88 81 GLU A O 1
ATOM 655 N N . LYS A 1 82 ? 17.094 -9.922 -6.246 1.00 66.69 82 LYS A N 1
ATOM 656 C CA . LYS A 1 82 ? 17.195 -9.842 -7.712 1.00 66.69 82 LYS A CA 1
ATOM 657 C C . LYS A 1 82 ? 15.968 -10.436 -8.393 1.00 66.69 82 LYS A C 1
ATOM 659 O O . LYS A 1 82 ? 15.494 -11.499 -8.006 1.00 66.69 82 LYS A O 1
ATOM 664 N N . CYS A 1 83 ? 15.493 -9.760 -9.436 1.00 78.69 83 CYS A N 1
ATOM 665 C CA . CYS A 1 83 ? 14.500 -10.300 -10.355 1.00 78.69 83 CYS A CA 1
ATOM 666 C C . CYS A 1 83 ? 14.853 -9.874 -11.782 1.00 78.69 83 CYS A C 1
ATOM 668 O O . CYS A 1 83 ? 15.070 -8.692 -12.050 1.00 78.69 83 CYS A O 1
ATOM 670 N N . GLU A 1 84 ? 14.945 -10.845 -12.683 1.00 87.50 84 GLU A N 1
ATOM 671 C CA . GLU A 1 84 ? 15.023 -10.586 -14.119 1.00 87.50 84 GLU A CA 1
ATOM 672 C C . GLU A 1 84 ? 13.601 -10.490 -14.688 1.00 87.50 84 GLU A C 1
ATOM 674 O O . GLU A 1 84 ? 12.645 -10.979 -14.082 1.00 87.50 84 GLU A O 1
ATOM 679 N N . LEU A 1 85 ? 13.444 -9.908 -15.880 1.00 90.50 85 LEU A N 1
ATOM 680 C CA . LEU A 1 85 ? 12.132 -9.746 -16.528 1.00 90.50 85 LEU A CA 1
ATOM 681 C C . LEU A 1 85 ? 11.335 -11.067 -16.603 1.00 90.50 85 LEU A C 1
ATOM 683 O O . LEU A 1 85 ? 10.133 -11.095 -16.347 1.00 90.50 85 LEU A O 1
ATOM 687 N N . GLU A 1 86 ? 12.014 -12.179 -16.887 1.00 90.19 86 GLU A N 1
ATOM 688 C CA . GLU A 1 86 ? 11.425 -13.524 -16.938 1.00 90.19 86 GLU A CA 1
ATOM 689 C C . GLU A 1 86 ? 10.845 -13.982 -15.584 1.00 90.19 86 GLU A C 1
ATOM 691 O O . GLU A 1 86 ? 9.808 -14.650 -15.537 1.00 90.19 86 GLU A O 1
ATOM 696 N N . ASP A 1 87 ? 11.485 -13.623 -14.469 1.00 90.62 87 ASP A N 1
ATOM 697 C CA . ASP A 1 87 ? 10.995 -13.960 -13.128 1.00 90.62 87 ASP A CA 1
ATOM 698 C C . ASP A 1 87 ? 9.737 -13.156 -12.799 1.00 90.62 87 ASP A C 1
ATOM 700 O O . ASP A 1 87 ? 8.764 -13.702 -12.269 1.00 90.62 87 ASP A O 1
ATOM 704 N N . VAL A 1 88 ? 9.723 -11.877 -13.191 1.00 92.56 88 VAL A N 1
ATOM 705 C CA . VAL A 1 88 ? 8.551 -11.006 -13.053 1.00 92.56 88 VAL A CA 1
ATOM 706 C C . VAL A 1 88 ? 7.368 -11.564 -13.839 1.00 92.56 88 VAL A C 1
ATOM 708 O O . VAL A 1 88 ? 6.252 -11.602 -13.323 1.00 92.56 88 VAL A O 1
ATOM 711 N N . TYR A 1 89 ? 7.598 -12.075 -15.049 1.00 90.62 89 TYR A N 1
ATOM 712 C CA . TYR A 1 89 ? 6.549 -12.699 -15.852 1.00 90.62 89 TYR A CA 1
ATOM 713 C C . TYR A 1 89 ? 5.945 -13.939 -15.209 1.00 90.62 89 TYR A C 1
ATOM 715 O O . TYR A 1 89 ? 4.720 -14.058 -15.135 1.00 90.62 89 TYR A O 1
ATOM 723 N N . LYS A 1 90 ? 6.785 -14.855 -14.719 1.00 90.69 90 LYS A N 1
ATOM 724 C CA . LYS A 1 90 ? 6.312 -16.054 -14.011 1.00 90.69 90 LYS A CA 1
ATOM 725 C C . LYS A 1 90 ? 5.491 -15.676 -12.788 1.00 90.69 90 LYS A C 1
ATOM 727 O O . LYS A 1 90 ? 4.450 -16.281 -12.527 1.00 90.69 90 LYS A O 1
ATOM 732 N N . PHE A 1 91 ? 5.936 -14.660 -12.056 1.00 90.31 91 PHE A N 1
ATOM 733 C CA . PHE A 1 91 ? 5.210 -14.166 -10.901 1.00 90.31 91 PHE A CA 1
ATOM 734 C C . PHE A 1 91 ? 3.872 -13.531 -11.286 1.00 90.31 91 PHE A C 1
ATOM 736 O O . PHE A 1 91 ? 2.850 -13.910 -10.716 1.00 90.31 91 PHE A O 1
ATOM 743 N N . ARG A 1 92 ? 3.842 -12.657 -12.298 1.00 87.88 92 ARG A N 1
ATOM 744 C CA . ARG A 1 92 ? 2.612 -12.046 -12.826 1.00 87.88 92 ARG A CA 1
ATOM 745 C C . ARG A 1 92 ? 1.599 -13.102 -13.263 1.00 87.88 92 ARG A C 1
ATOM 747 O O . ARG A 1 92 ? 0.458 -13.050 -12.817 1.00 87.88 92 ARG A O 1
ATOM 754 N N . GLN A 1 93 ? 2.022 -14.113 -14.025 1.00 87.69 93 GLN A N 1
ATOM 755 C CA . GLN A 1 93 ? 1.157 -15.239 -14.408 1.00 87.69 93 GLN A CA 1
ATOM 756 C C . GLN A 1 93 ? 0.596 -15.970 -13.181 1.00 87.69 93 GLN A C 1
ATOM 758 O O . GLN A 1 93 ? -0.570 -16.350 -13.147 1.00 87.69 93 GLN A O 1
ATOM 763 N N . SER A 1 94 ? 1.395 -16.125 -12.121 1.00 87.75 94 SER A N 1
ATOM 764 C CA . SER A 1 94 ? 0.928 -16.744 -10.874 1.00 87.75 94 SER A CA 1
ATOM 765 C C . SER A 1 94 ? -0.107 -15.903 -10.106 1.00 87.75 94 SER A C 1
ATOM 767 O O . SER A 1 94 ? -0.793 -16.445 -9.228 1.00 87.75 94 SER A O 1
ATOM 769 N N . MET A 1 95 ? -0.213 -14.606 -10.418 1.00 85.44 95 MET A N 1
ATOM 770 C CA . MET A 1 95 ? -1.163 -13.649 -9.841 1.00 85.44 95 MET A CA 1
ATOM 771 C C . MET A 1 95 ? -2.428 -13.457 -10.688 1.00 85.44 95 MET A C 1
ATOM 773 O O . MET A 1 95 ? -3.377 -12.828 -10.215 1.00 85.44 95 MET A O 1
ATOM 777 N N . GLU A 1 96 ? -2.492 -14.015 -11.899 1.00 78.81 96 GLU A N 1
ATOM 778 C CA . GLU A 1 96 ? -3.686 -13.936 -12.742 1.00 78.81 96 GLU A CA 1
ATOM 779 C C . GLU A 1 96 ? -4.928 -14.451 -11.998 1.00 78.81 96 GLU A C 1
ATOM 781 O O . GLU A 1 96 ? -4.932 -15.523 -11.388 1.00 78.81 96 GLU A O 1
ATOM 786 N N . GLY A 1 97 ? -5.991 -13.644 -12.006 1.00 71.06 97 GLY A N 1
ATOM 787 C CA . GLY A 1 97 ? -7.242 -13.944 -11.306 1.00 71.06 97 GLY A CA 1
ATOM 788 C C . GLY A 1 97 ? -7.192 -13.814 -9.777 1.00 71.06 97 GLY A C 1
ATOM 789 O O . GLY A 1 97 ? -8.199 -14.093 -9.130 1.00 71.06 97 GLY A O 1
ATOM 790 N N . LYS A 1 98 ? -6.065 -13.385 -9.187 1.00 71.88 98 LYS A N 1
ATOM 791 C CA . LYS A 1 98 ? -5.917 -13.172 -7.733 1.00 71.88 98 LYS A CA 1
ATOM 792 C C . LYS A 1 98 ? -6.021 -11.713 -7.299 1.00 71.88 98 LYS A C 1
ATOM 794 O O . LYS A 1 98 ? -6.005 -11.455 -6.103 1.00 71.88 98 LYS A O 1
ATOM 799 N N . THR A 1 99 ? -6.145 -10.766 -8.228 1.00 63.06 99 THR A N 1
ATOM 800 C CA . THR A 1 99 ? -6.251 -9.335 -7.910 1.00 63.06 99 THR A CA 1
ATOM 801 C C . THR A 1 99 ? -7.462 -9.071 -7.017 1.00 63.06 99 THR A C 1
ATOM 803 O O . THR A 1 99 ? -8.598 -9.329 -7.423 1.00 63.06 99 THR A O 1
ATOM 806 N N . GLN A 1 100 ? -7.227 -8.570 -5.806 1.00 64.94 100 GLN A N 1
ATOM 807 C CA . GLN A 1 100 ? -8.290 -8.334 -4.833 1.00 64.94 100 GLN A CA 1
ATOM 808 C C . GLN A 1 100 ? -8.749 -6.873 -4.870 1.00 64.94 100 GLN A C 1
ATOM 810 O O . GLN A 1 100 ? -7.924 -5.960 -4.905 1.00 64.94 100 GLN A O 1
ATOM 815 N N . ASP A 1 101 ? -10.067 -6.655 -4.844 1.00 68.12 101 ASP A N 1
ATOM 816 C CA . ASP A 1 101 ? -10.645 -5.318 -4.680 1.00 68.12 101 ASP A CA 1
ATOM 817 C C . ASP A 1 101 ? -10.184 -4.723 -3.337 1.00 68.12 101 ASP A C 1
ATOM 819 O O . ASP A 1 101 ? -10.187 -5.395 -2.302 1.00 68.12 101 ASP A O 1
ATOM 823 N N . TYR A 1 102 ? -9.783 -3.456 -3.363 1.00 77.25 102 TYR A N 1
ATOM 824 C CA . TYR A 1 102 ? -9.412 -2.670 -2.188 1.00 77.25 102 TYR A CA 1
ATOM 825 C C . TYR A 1 102 ? -10.518 -1.652 -1.871 1.00 77.25 102 TYR A C 1
ATOM 827 O O . TYR A 1 102 ? -11.318 -1.319 -2.754 1.00 77.25 102 TYR A O 1
ATOM 835 N N . PRO A 1 103 ? -10.587 -1.144 -0.627 1.00 87.81 103 PRO A N 1
ATOM 836 C CA . PRO A 1 103 ? -11.559 -0.122 -0.259 1.00 87.81 103 PRO A CA 1
ATOM 837 C C . PRO A 1 103 ? -11.446 1.137 -1.127 1.00 87.81 103 PRO A C 1
ATOM 839 O O . PRO A 1 103 ? -10.356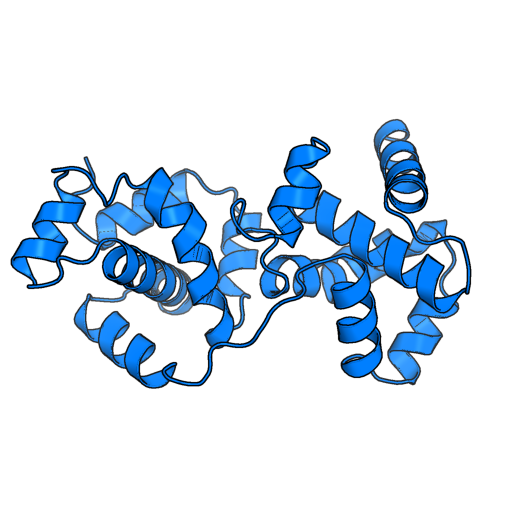 1.672 -1.317 1.00 87.81 103 PRO A O 1
ATOM 842 N N . LYS A 1 104 ? -12.574 1.633 -1.648 1.00 87.62 104 LYS A N 1
ATOM 843 C CA . LYS A 1 104 ? -12.618 2.814 -2.535 1.00 87.62 104 LYS A CA 1
ATOM 844 C C . LYS A 1 104 ? -13.111 4.065 -1.806 1.00 87.62 104 LYS A C 1
ATOM 846 O O . LYS A 1 104 ? -13.041 5.161 -2.353 1.00 87.62 104 LYS A O 1
ATOM 851 N N . SER A 1 105 ? -13.592 3.903 -0.576 1.00 90.81 105 SER A N 1
ATOM 852 C CA . SER A 1 105 ? -14.098 4.955 0.300 1.00 90.81 105 SER A CA 1
ATOM 853 C C . SER A 1 105 ? -13.846 4.611 1.771 1.00 90.81 105 SER A C 1
ATOM 855 O O . SER A 1 105 ? -13.606 3.452 2.108 1.00 90.81 105 SER A O 1
ATOM 857 N N . LEU A 1 106 ? -13.967 5.598 2.668 1.00 91.19 106 LEU A N 1
ATOM 858 C CA . LEU A 1 106 ? -13.895 5.365 4.119 1.00 91.19 106 LEU A CA 1
ATOM 859 C C . LEU A 1 106 ? -14.914 4.318 4.592 1.00 91.19 106 LEU A C 1
ATOM 861 O O . LEU A 1 106 ? -14.590 3.463 5.410 1.00 91.19 106 LEU A O 1
ATOM 865 N N . ASN A 1 107 ? -16.131 4.341 4.045 1.00 91.19 107 ASN A N 1
ATOM 866 C CA . ASN A 1 107 ? -17.151 3.361 4.404 1.00 91.19 107 ASN A CA 1
ATOM 867 C C . ASN A 1 107 ? -16.764 1.941 3.958 1.00 91.19 107 ASN A C 1
ATOM 869 O O . ASN A 1 107 ? -16.964 0.994 4.716 1.00 91.19 107 ASN A O 1
ATOM 873 N N . ASP A 1 108 ? -16.161 1.792 2.773 1.00 92.81 108 ASP A N 1
ATOM 874 C CA . ASP A 1 108 ? -15.641 0.494 2.326 1.00 92.81 108 ASP A CA 1
ATOM 875 C C . ASP A 1 108 ? -14.525 0.006 3.254 1.00 92.81 108 ASP A C 1
ATOM 877 O O . ASP A 1 108 ? -14.466 -1.184 3.558 1.00 92.81 108 ASP A O 1
ATOM 881 N N . CYS A 1 109 ? -13.671 0.912 3.756 1.00 93.44 109 CYS A N 1
ATOM 882 C CA . CYS A 1 109 ? -12.638 0.567 4.733 1.00 93.44 109 CYS A CA 1
ATOM 883 C C . CYS A 1 109 ? -13.275 -0.014 5.995 1.00 93.44 109 CYS A C 1
ATOM 885 O O . CYS A 1 109 ? -12.850 -1.061 6.475 1.00 93.44 109 CYS A O 1
ATOM 887 N N . PHE A 1 110 ? -14.311 0.640 6.523 1.00 93.69 110 PHE A N 1
ATOM 888 C CA . PHE A 1 110 ? -14.967 0.208 7.756 1.00 93.69 110 PHE A CA 1
ATOM 889 C C . PHE A 1 110 ? -15.670 -1.137 7.577 1.00 93.69 110 PHE A C 1
ATOM 891 O O . PHE A 1 110 ? -15.523 -2.018 8.419 1.00 93.69 110 PHE A O 1
ATOM 898 N N . GLN A 1 111 ? -16.365 -1.332 6.455 1.00 92.69 111 GLN A N 1
ATOM 899 C CA . GLN A 1 111 ? -16.985 -2.615 6.123 1.00 92.69 111 GLN A CA 1
ATOM 900 C C . GLN A 1 111 ? -15.943 -3.723 5.970 1.00 92.69 111 GLN A C 1
ATOM 902 O O . GLN A 1 111 ? -16.123 -4.810 6.517 1.00 92.69 111 GLN A O 1
ATOM 907 N N . PHE A 1 112 ? -14.836 -3.443 5.277 1.00 92.44 112 PHE A N 1
ATOM 908 C CA . PHE A 1 112 ? -13.738 -4.391 5.129 1.00 92.44 112 PHE A CA 1
ATOM 909 C C . PHE A 1 112 ? -13.180 -4.796 6.496 1.00 92.44 112 PHE A C 1
ATOM 911 O O . PHE A 1 112 ? -13.060 -5.987 6.777 1.00 92.44 112 PHE A O 1
ATOM 918 N N . LEU A 1 113 ? -12.876 -3.828 7.363 1.00 94.38 113 LEU A N 1
ATOM 919 C CA . LEU A 1 113 ? -12.340 -4.086 8.699 1.00 94.38 113 LEU A CA 1
ATOM 920 C C . LEU A 1 113 ? -13.329 -4.873 9.568 1.00 94.38 113 LEU A C 1
ATOM 922 O O . LEU A 1 113 ? -12.928 -5.844 10.198 1.00 94.38 113 LEU A O 1
ATOM 926 N N . SER A 1 114 ? -14.623 -4.538 9.544 1.00 92.81 114 SER A N 1
ATOM 927 C CA . SER A 1 114 ? -15.653 -5.288 10.279 1.00 92.81 114 SER A CA 1
ATOM 928 C C . SER A 1 114 ? -15.813 -6.741 9.831 1.00 92.81 114 SER A C 1
ATOM 930 O O . SER A 1 114 ? -16.251 -7.560 10.628 1.00 92.81 114 SER A O 1
ATOM 932 N N . ILE A 1 115 ? -15.512 -7.061 8.569 1.00 92.00 115 ILE A N 1
ATOM 933 C CA . ILE A 1 115 ? -15.613 -8.430 8.040 1.00 92.00 115 ILE A CA 1
ATOM 934 C C . ILE A 1 115 ? -14.339 -9.237 8.320 1.00 92.00 115 ILE A C 1
ATOM 936 O O . ILE A 1 115 ? -14.417 -10.451 8.494 1.00 92.00 115 ILE A O 1
ATOM 940 N N . ASN A 1 116 ? -13.171 -8.587 8.305 1.00 90.94 116 ASN A N 1
ATOM 941 C CA . ASN A 1 116 ? -11.876 -9.274 8.335 1.00 90.94 116 ASN A CA 1
ATOM 942 C C . ASN A 1 116 ? -11.226 -9.330 9.724 1.00 90.94 116 ASN A C 1
ATOM 944 O O . ASN A 1 116 ? -10.348 -10.163 9.928 1.00 90.94 116 ASN A O 1
ATOM 948 N N . LEU A 1 117 ? -11.630 -8.471 10.660 1.00 94.31 117 LEU A N 1
ATOM 949 C CA . LEU A 1 117 ? -11.226 -8.579 12.061 1.00 94.31 117 LEU A CA 1
ATOM 950 C C . LEU A 1 117 ? -12.117 -9.593 12.782 1.00 94.31 117 LEU A C 1
ATOM 952 O O . LEU A 1 117 ? -13.315 -9.686 12.515 1.00 94.31 117 LEU A O 1
ATOM 956 N N . SER A 1 118 ? -11.537 -10.343 13.712 1.00 95.69 118 SER A N 1
ATOM 957 C CA . SER A 1 118 ? -12.298 -11.207 14.613 1.00 95.69 118 SER A CA 1
ATOM 958 C C . SER A 1 118 ? -13.177 -10.393 15.567 1.00 95.69 118 SER A C 1
ATOM 960 O O . SER A 1 118 ? -12.885 -9.235 15.868 1.00 95.69 118 SER A O 1
ATOM 962 N N . ASP A 1 119 ? -14.228 -11.015 16.106 1.00 94.88 119 ASP A N 1
ATOM 963 C CA . ASP A 1 119 ? -15.107 -10.371 17.092 1.00 94.88 119 ASP A CA 1
ATOM 964 C C . ASP A 1 119 ? -14.325 -9.845 18.314 1.00 94.88 119 ASP A C 1
ATOM 966 O O . ASP A 1 119 ? -14.655 -8.792 18.859 1.00 94.88 119 ASP A O 1
ATOM 970 N N . GLU A 1 120 ? -13.266 -10.553 18.726 1.00 95.44 120 GLU A N 1
ATOM 971 C CA . GLU A 1 120 ? -12.383 -10.138 19.822 1.00 95.44 120 GLU A CA 1
ATOM 972 C C . GLU A 1 120 ? -11.574 -8.885 19.461 1.00 95.44 120 GLU A C 1
ATOM 974 O O . GLU A 1 120 ? -11.540 -7.935 20.242 1.00 95.44 120 GLU A O 1
ATOM 979 N N . GLU A 1 121 ? -10.980 -8.841 18.265 1.00 94.62 121 GLU A N 1
ATOM 980 C CA . GLU A 1 121 ? -10.246 -7.665 17.779 1.00 94.62 121 GLU A CA 1
ATOM 981 C C . GLU A 1 121 ? -11.168 -6.449 17.629 1.00 94.62 121 GLU A C 1
ATOM 983 O O . GLU A 1 121 ? -10.799 -5.340 18.019 1.00 94.62 121 GLU A O 1
ATOM 988 N N . VAL A 1 122 ? -12.385 -6.646 17.110 1.00 95.62 122 VAL A N 1
ATOM 989 C CA . VAL A 1 122 ? -13.392 -5.583 16.983 1.00 95.62 122 VAL A CA 1
ATOM 990 C C . VAL A 1 122 ? -13.789 -5.045 18.355 1.00 95.62 122 VAL A C 1
ATOM 992 O O . VAL A 1 122 ? -13.840 -3.827 18.541 1.00 95.62 122 VAL A O 1
ATOM 995 N N . GLU A 1 123 ? -14.048 -5.920 19.327 1.00 95.38 123 GLU A N 1
ATOM 996 C CA . GLU A 1 123 ? -14.432 -5.496 20.673 1.00 95.38 123 GLU A CA 1
ATOM 997 C C . GLU A 1 123 ? -13.274 -4.792 21.394 1.00 95.38 123 GLU A C 1
ATOM 999 O O . GLU A 1 123 ? -13.479 -3.734 21.991 1.00 95.38 123 GLU A O 1
ATOM 1004 N N . GLN A 1 124 ? -12.042 -5.298 21.268 1.00 93.94 124 GLN A N 1
ATOM 1005 C CA . GLN A 1 124 ? -10.847 -4.633 21.790 1.00 93.94 124 GLN A CA 1
ATOM 1006 C C . GLN A 1 124 ? -10.692 -3.226 21.198 1.00 93.94 124 GLN A C 1
ATOM 1008 O O . GLN A 1 124 ? -10.459 -2.257 21.929 1.00 93.94 124 GLN A O 1
ATOM 1013 N N . PHE A 1 125 ? -10.845 -3.093 19.879 1.00 94.50 125 PHE A N 1
ATOM 1014 C CA . PHE A 1 125 ? -10.742 -1.807 19.198 1.00 94.50 125 PHE A CA 1
ATOM 1015 C C . PHE A 1 125 ? -11.822 -0.841 19.690 1.00 94.50 125 PHE A C 1
ATOM 1017 O O . PHE A 1 125 ? -11.526 0.293 20.063 1.00 94.50 125 PHE A O 1
ATOM 1024 N N . LYS A 1 126 ? -13.070 -1.310 19.777 1.00 94.88 126 LYS A N 1
ATOM 1025 C CA . LYS A 1 126 ? -14.220 -0.527 20.241 1.00 94.88 126 LYS A CA 1
ATOM 1026 C C . LYS A 1 126 ? -14.062 -0.023 21.677 1.00 94.88 126 LYS A C 1
ATOM 1028 O O . LYS A 1 126 ? -14.434 1.118 21.950 1.00 94.88 126 LYS A O 1
ATOM 1033 N N . GLN A 1 127 ? -13.513 -0.847 22.572 1.00 95.88 127 GLN A N 1
ATOM 1034 C CA . GLN A 1 127 ? -13.304 -0.524 23.990 1.00 95.88 127 GLN A CA 1
ATOM 1035 C C . GLN A 1 127 ? -12.063 0.341 24.256 1.00 95.88 127 GLN A C 1
ATOM 1037 O O . GLN A 1 127 ? -11.917 0.877 25.358 1.00 95.88 127 GLN A O 1
ATOM 1042 N N . THR A 1 128 ? -11.169 0.490 23.276 1.00 95.19 128 THR A N 1
ATOM 1043 C CA . THR A 1 128 ? -9.963 1.312 23.424 1.00 95.19 128 THR A CA 1
ATOM 1044 C C . THR A 1 128 ? -10.337 2.778 23.638 1.00 95.19 128 THR A C 1
ATOM 1046 O O . THR A 1 128 ? -11.261 3.303 23.010 1.00 95.19 128 THR A O 1
ATOM 1049 N N . ASN A 1 129 ? -9.622 3.451 24.546 1.00 92.88 129 ASN A N 1
ATOM 1050 C CA . ASN A 1 129 ? -9.813 4.877 24.780 1.00 92.88 129 ASN A CA 1
ATOM 1051 C C . ASN A 1 129 ? -9.485 5.659 23.506 1.00 92.88 129 ASN A C 1
ATOM 1053 O O . ASN A 1 129 ? -8.455 5.423 22.882 1.00 92.88 129 ASN A O 1
ATOM 1057 N N . GLU A 1 130 ? -10.334 6.629 23.178 1.00 88.50 130 GLU A N 1
ATOM 1058 C CA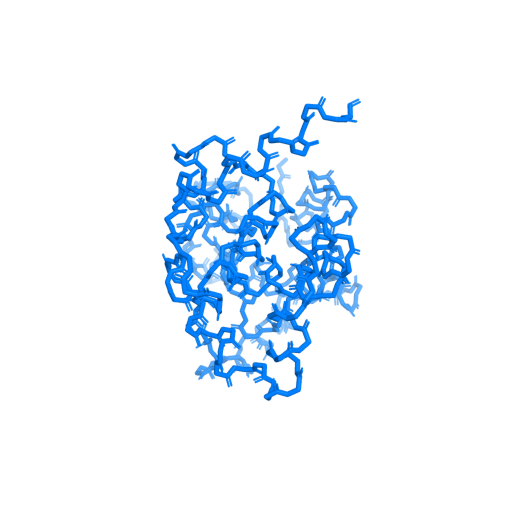 . GLU A 1 130 ? -10.213 7.491 22.004 1.00 88.50 130 GLU A CA 1
ATOM 1059 C C . GLU A 1 130 ? -8.788 8.024 21.773 1.00 88.50 130 GLU A C 1
ATOM 1061 O O . GLU A 1 130 ? -8.284 8.017 20.654 1.00 88.50 130 GLU A O 1
ATOM 1066 N N . LYS A 1 131 ? -8.105 8.442 22.844 1.00 86.00 131 LYS A N 1
ATOM 1067 C CA . LYS A 1 131 ? -6.763 9.039 22.762 1.00 86.00 131 LYS A CA 1
ATOM 1068 C C . LYS A 1 131 ? -5.648 8.034 22.482 1.00 86.00 131 LYS A C 1
ATOM 1070 O O . LYS A 1 131 ? -4.581 8.436 22.029 1.00 86.00 131 LYS A O 1
ATOM 1075 N N . ASP A 1 132 ? -5.897 6.754 22.730 1.00 89.19 132 ASP A N 1
ATOM 1076 C CA . ASP A 1 132 ? -4.875 5.714 22.678 1.00 89.19 132 ASP A CA 1
ATOM 1077 C C . ASP A 1 132 ? -4.973 4.850 21.410 1.00 89.19 132 ASP A C 1
ATOM 1079 O O . ASP A 1 132 ? -4.100 4.017 21.170 1.00 89.19 132 ASP A O 1
ATOM 1083 N N . ILE A 1 133 ? -5.999 5.057 20.570 1.00 89.56 133 ILE A N 1
ATOM 1084 C CA . ILE A 1 133 ? -6.240 4.268 19.348 1.00 89.56 133 ILE A CA 1
ATOM 1085 C C . ILE A 1 133 ? -4.985 4.227 18.473 1.00 89.56 133 ILE A C 1
ATOM 1087 O O . ILE A 1 133 ? -4.486 3.154 18.143 1.00 89.56 133 ILE A O 1
ATOM 1091 N N . ASN A 1 134 ? -4.432 5.390 18.129 1.00 83.75 134 ASN A N 1
ATOM 1092 C CA . ASN A 1 134 ? -3.255 5.433 17.265 1.00 83.75 134 ASN A CA 1
ATOM 1093 C C . ASN A 1 134 ? -2.033 4.841 17.956 1.00 83.75 134 ASN A C 1
ATOM 1095 O O . ASN A 1 134 ? -1.301 4.079 17.340 1.00 83.75 134 ASN A O 1
ATOM 1099 N N . PHE A 1 135 ? -1.838 5.118 19.246 1.00 86.81 135 PHE A N 1
ATOM 1100 C CA . PHE A 1 135 ? -0.703 4.569 19.982 1.00 86.81 135 PHE A CA 1
ATOM 1101 C C . PHE A 1 135 ? -0.681 3.033 19.943 1.00 86.81 135 PHE A C 1
ATOM 1103 O O . PHE A 1 135 ? 0.371 2.439 19.712 1.00 86.81 135 PHE A O 1
ATOM 1110 N N . PHE A 1 136 ? -1.838 2.389 20.119 1.00 90.00 136 PHE A N 1
ATOM 1111 C CA . PHE A 1 136 ? -1.918 0.931 20.149 1.00 90.00 136 PHE A CA 1
ATOM 1112 C C . PHE A 1 136 ? -1.978 0.280 18.768 1.00 90.00 136 PHE A C 1
ATOM 1114 O O . PHE A 1 136 ? -1.429 -0.807 18.592 1.00 90.00 136 PHE A O 1
ATOM 1121 N N . PHE A 1 137 ? -2.627 0.913 17.789 1.00 92.75 137 PHE A N 1
ATOM 1122 C CA . PHE A 1 137 ? -2.942 0.253 16.521 1.00 92.75 137 PHE A CA 1
ATOM 1123 C C . PHE A 1 137 ? -2.131 0.746 15.322 1.00 92.75 137 PHE A C 1
ATOM 1125 O O . PHE A 1 137 ? -2.153 0.074 14.293 1.00 92.75 137 PHE A O 1
ATOM 1132 N N . HIS A 1 138 ? -1.375 1.843 15.432 1.00 87.00 138 HIS A N 1
ATOM 1133 C CA . HIS A 1 138 ? -0.627 2.425 14.310 1.00 87.00 138 HIS A CA 1
ATOM 1134 C C . HIS A 1 138 ? 0.361 1.439 13.662 1.00 87.00 138 HIS A C 1
ATOM 1136 O O . HIS A 1 138 ? 0.343 1.266 12.447 1.00 87.00 138 HIS A O 1
ATOM 1142 N N . PHE A 1 139 ? 1.166 0.723 14.455 1.00 84.12 139 PHE A N 1
ATOM 1143 C CA . PHE A 1 139 ? 2.163 -0.216 13.914 1.00 84.12 139 PHE A CA 1
ATOM 1144 C C . PHE A 1 139 ? 1.608 -1.600 13.549 1.00 84.12 139 PHE A C 1
ATOM 1146 O O . PHE A 1 139 ? 2.266 -2.339 12.818 1.00 84.12 139 PHE A O 1
ATOM 1153 N N . GLY A 1 140 ? 0.418 -1.957 14.031 1.00 89.25 140 GLY A N 1
ATOM 1154 C CA . GLY A 1 140 ? -0.252 -3.210 13.683 1.00 89.25 140 GLY A CA 1
ATOM 1155 C C . GLY A 1 140 ? -1.246 -2.994 12.549 1.00 89.25 140 GLY A C 1
ATOM 1156 O O . GLY A 1 140 ? -0.911 -3.084 11.368 1.00 89.25 140 GLY A O 1
ATOM 1157 N N . LEU A 1 141 ? -2.483 -2.674 12.926 1.00 93.00 141 LEU A N 1
ATOM 1158 C CA . LEU A 1 141 ? -3.576 -2.479 11.981 1.00 93.00 141 LEU A CA 1
ATOM 1159 C C . LEU A 1 141 ? -3.350 -1.275 11.051 1.00 93.00 141 LEU A C 1
ATOM 1161 O O . LEU A 1 141 ? -3.717 -1.344 9.883 1.00 93.00 141 LEU A O 1
ATOM 1165 N N . GLY A 1 142 ? -2.714 -0.202 11.529 1.00 91.81 142 GLY A N 1
ATOM 1166 C CA . GLY A 1 142 ? -2.355 0.962 10.711 1.00 91.81 142 GLY A CA 1
ATOM 1167 C C . GLY A 1 142 ? -1.383 0.603 9.587 1.00 91.81 142 GLY A C 1
ATOM 1168 O O . GLY A 1 142 ? -1.670 0.897 8.427 1.00 91.81 142 GLY A O 1
ATOM 1169 N N . SER A 1 143 ? -0.313 -0.135 9.907 1.00 89.56 143 SER A N 1
ATOM 1170 C CA . SER A 1 143 ? 0.616 -0.701 8.917 1.00 89.56 143 SER A CA 1
ATOM 1171 C C . SER A 1 143 ? -0.099 -1.564 7.888 1.00 89.56 143 SER A C 1
ATOM 1173 O O . SER A 1 143 ? 0.082 -1.386 6.685 1.00 89.56 143 SER A O 1
ATOM 1175 N N . TYR A 1 144 ? -0.984 -2.453 8.347 1.00 89.56 144 TYR A N 1
ATOM 1176 C CA . TYR A 1 144 ? -1.782 -3.267 7.438 1.00 89.56 144 TYR A CA 1
ATOM 1177 C C . TYR A 1 144 ? -2.637 -2.400 6.503 1.00 89.56 144 TYR A C 1
ATOM 1179 O O . TYR A 1 144 ? -2.625 -2.625 5.293 1.00 89.56 144 TYR A O 1
ATOM 1187 N N . ILE A 1 145 ? -3.344 -1.401 7.040 1.00 91.19 145 ILE A N 1
ATOM 1188 C CA . ILE A 1 145 ? -4.199 -0.493 6.269 1.00 91.19 145 ILE A CA 1
ATOM 1189 C C . ILE A 1 145 ? -3.389 0.225 5.189 1.00 91.19 145 ILE A C 1
ATOM 1191 O O . ILE A 1 145 ? -3.777 0.176 4.021 1.00 91.19 145 ILE A O 1
ATOM 1195 N N . ARG A 1 146 ? -2.255 0.852 5.526 1.00 87.31 146 ARG A N 1
ATOM 1196 C CA . ARG A 1 146 ? -1.484 1.606 4.524 1.00 87.31 146 ARG A CA 1
ATOM 1197 C C . ARG A 1 146 ? -0.902 0.716 3.429 1.00 87.31 146 ARG A C 1
ATOM 1199 O O . ARG A 1 146 ? -1.000 1.087 2.261 1.00 87.31 146 ARG A O 1
ATOM 1206 N N . SER A 1 147 ? -0.423 -0.483 3.763 1.00 82.69 147 SER A N 1
ATOM 1207 C CA . SER A 1 147 ? 0.086 -1.436 2.767 1.00 82.69 147 SER A CA 1
ATOM 1208 C C . SER A 1 147 ? -1.017 -2.055 1.903 1.00 82.69 147 SER A C 1
ATOM 1210 O O . SER A 1 147 ? -0.779 -2.389 0.747 1.00 82.69 147 SER A O 1
ATOM 1212 N N . ASN A 1 148 ? -2.237 -2.222 2.420 1.00 83.81 148 ASN A N 1
ATOM 1213 C CA . ASN A 1 148 ? -3.244 -3.051 1.747 1.00 83.81 148 ASN A CA 1
ATOM 1214 C C . ASN A 1 148 ? -4.443 -2.285 1.188 1.00 83.81 148 ASN A C 1
ATOM 1216 O O . ASN A 1 148 ? -5.177 -2.845 0.376 1.00 83.81 148 ASN A O 1
ATOM 1220 N N . PHE A 1 149 ? -4.671 -1.031 1.586 1.00 86.44 149 PHE A N 1
ATOM 1221 C CA . PHE A 1 149 ? -5.816 -0.240 1.108 1.00 86.44 149 PHE A CA 1
ATOM 1222 C C . PHE A 1 149 ? -5.440 0.702 -0.044 1.00 86.44 149 PHE A C 1
ATOM 1224 O O . PHE A 1 149 ? -6.211 1.588 -0.403 1.00 86.44 149 PHE A O 1
ATOM 1231 N N . GLY A 1 150 ? -4.259 0.508 -0.638 1.00 80.00 150 GLY A N 1
ATOM 1232 C CA . GLY A 1 150 ? -3.796 1.306 -1.768 1.00 80.00 150 GLY A CA 1
ATOM 1233 C C . GLY A 1 150 ? -3.410 2.736 -1.391 1.00 80.00 150 GLY A C 1
ATOM 1234 O O . GLY A 1 150 ? -3.396 3.587 -2.268 1.00 80.00 150 GLY A O 1
ATOM 1235 N N . LEU A 1 151 ? -3.079 3.018 -0.123 1.00 84.81 151 LEU A N 1
ATOM 1236 C CA . LEU A 1 151 ? -2.755 4.381 0.337 1.00 84.81 151 LEU A CA 1
ATOM 1237 C C . LEU A 1 151 ? -1.432 4.915 -0.232 1.00 84.81 151 LEU A C 1
ATOM 1239 O O . LEU A 1 151 ? -1.237 6.121 -0.305 1.00 84.81 151 LEU A O 1
ATOM 1243 N N . PHE A 1 152 ? -0.558 4.022 -0.700 1.00 74.44 152 PHE A N 1
ATOM 1244 C CA . PHE A 1 152 ? 0.637 4.364 -1.481 1.00 74.44 152 PHE A CA 1
ATOM 1245 C C . PHE A 1 152 ? 0.359 4.611 -2.964 1.00 74.44 152 PHE A C 1
ATOM 1247 O O . PHE A 1 152 ? 1.297 4.870 -3.699 1.00 74.44 152 PHE A O 1
ATOM 1254 N N . CYS A 1 153 ? -0.895 4.471 -3.402 1.00 68.06 153 CYS A N 1
ATOM 1255 C CA . CYS A 1 153 ? -1.325 4.646 -4.780 1.00 68.06 153 CYS A CA 1
ATOM 1256 C C . CYS A 1 153 ? -2.089 5.974 -4.886 1.00 68.06 153 CYS A C 1
ATOM 1258 O O . CYS A 1 153 ? -3.308 5.988 -4.729 1.00 68.06 153 CYS A O 1
ATOM 1260 N N . GLY A 1 154 ? -1.403 7.096 -5.118 1.00 61.03 154 GLY A N 1
ATOM 1261 C CA . GLY A 1 154 ? -1.945 8.459 -5.267 1.00 61.03 154 GLY A CA 1
ATOM 1262 C C . GLY A 1 154 ? -3.040 8.611 -6.325 1.00 61.03 154 GLY A C 1
ATOM 1263 O O . GLY A 1 154 ? -3.738 9.621 -6.400 1.00 61.03 154 GLY A O 1
ATOM 1264 N N . THR A 1 155 ? -3.226 7.585 -7.138 1.00 65.94 155 THR A N 1
ATOM 1265 C CA . THR A 1 155 ? -4.231 7.497 -8.191 1.00 65.94 155 THR A CA 1
ATOM 1266 C C . THR A 1 155 ? -5.450 6.637 -7.826 1.00 65.94 155 THR A C 1
ATOM 1268 O O . THR A 1 155 ? -6.494 6.766 -8.483 1.00 65.94 155 THR A O 1
ATOM 1271 N N . ALA A 1 156 ? -5.365 5.816 -6.774 1.00 76.38 156 ALA A N 1
ATOM 1272 C CA . ALA A 1 156 ? -6.478 5.038 -6.241 1.00 76.38 156 ALA A CA 1
ATOM 1273 C C . ALA A 1 156 ? -7.586 5.960 -5.692 1.00 76.38 156 ALA A C 1
ATOM 1275 O O . ALA A 1 156 ? -7.275 7.009 -5.125 1.00 76.38 156 ALA A O 1
ATOM 1276 N N . PRO A 1 157 ? -8.882 5.596 -5.805 1.00 84.06 157 PRO A N 1
ATOM 1277 C CA . PRO A 1 157 ? -9.983 6.444 -5.339 1.00 84.06 157 PRO A CA 1
ATOM 1278 C C . PRO A 1 157 ? -9.860 6.905 -3.880 1.00 84.06 157 PRO A C 1
ATOM 1280 O O . PRO A 1 157 ? -10.060 8.083 -3.596 1.00 84.06 157 PRO A O 1
ATOM 1283 N N . LEU A 1 158 ? -9.481 5.997 -2.974 1.00 87.81 158 LEU A N 1
ATOM 1284 C CA . LEU A 1 158 ? -9.320 6.304 -1.553 1.00 87.81 158 LEU A CA 1
ATOM 1285 C C . LEU A 1 158 ? -8.169 7.291 -1.303 1.00 87.81 158 LEU A C 1
ATOM 1287 O O . LEU A 1 158 ? -8.319 8.238 -0.540 1.00 87.81 158 LEU A O 1
ATOM 1291 N N . THR A 1 159 ? -7.036 7.108 -1.973 1.00 85.12 159 THR A N 1
ATOM 1292 C CA . THR A 1 159 ? -5.870 7.988 -1.825 1.00 85.12 159 THR A CA 1
ATOM 1293 C C . THR A 1 159 ? -6.100 9.341 -2.480 1.00 85.12 159 THR A C 1
ATOM 1295 O O . THR A 1 159 ? -5.771 10.361 -1.885 1.00 85.12 159 THR A O 1
ATOM 1298 N N . LYS A 1 160 ? -6.743 9.383 -3.657 1.00 83.62 160 LYS A N 1
ATOM 1299 C CA . LYS A 1 160 ? -7.186 10.636 -4.290 1.00 83.62 160 LYS A CA 1
ATOM 1300 C C . LYS A 1 160 ? -8.068 11.444 -3.352 1.00 83.62 160 LYS A C 1
ATOM 1302 O O . LYS A 1 160 ? -7.845 12.637 -3.199 1.00 83.62 160 LYS A O 1
ATOM 1307 N N . PHE A 1 161 ? -9.013 10.781 -2.688 1.00 89.12 161 PHE A N 1
ATOM 1308 C CA . PHE A 1 161 ? -9.866 11.413 -1.691 1.00 89.12 161 PHE A CA 1
ATOM 1309 C C . PHE A 1 161 ? -9.056 12.085 -0.565 1.00 89.12 161 PHE A C 1
ATOM 1311 O O . PHE A 1 161 ? -9.372 13.207 -0.177 1.00 89.12 161 PHE A O 1
ATOM 1318 N N . PHE A 1 162 ? -7.990 11.450 -0.067 1.00 89.31 162 PHE A N 1
ATOM 1319 C CA . PHE A 1 162 ? -7.105 12.058 0.934 1.00 89.31 162 PHE A CA 1
ATOM 1320 C C . PHE A 1 162 ? -6.232 13.187 0.368 1.00 89.31 162 PHE A C 1
ATOM 1322 O O . PHE A 1 162 ? -6.100 14.235 0.999 1.00 89.31 162 PHE A O 1
ATOM 1329 N N . ILE A 1 163 ? -5.693 13.022 -0.840 1.00 84.81 163 ILE A N 1
ATOM 1330 C CA . ILE A 1 163 ? -4.872 14.033 -1.522 1.00 84.81 163 ILE A CA 1
ATOM 1331 C C . ILE A 1 163 ? -5.677 15.307 -1.800 1.00 84.81 163 ILE A C 1
ATOM 1333 O O . ILE A 1 163 ? -5.182 16.410 -1.578 1.00 84.81 163 ILE A O 1
ATOM 1337 N N . GLU A 1 164 ? -6.935 15.175 -2.227 1.00 86.62 164 GLU A N 1
ATOM 1338 C CA . GLU A 1 164 ? -7.874 16.295 -2.402 1.00 86.62 164 GLU A CA 1
ATOM 1339 C C . GLU A 1 164 ? -8.134 17.062 -1.096 1.00 86.62 164 GLU A C 1
ATOM 1341 O O . GLU A 1 164 ? -8.618 18.195 -1.119 1.00 86.62 164 GLU A O 1
ATOM 1346 N N . LYS A 1 165 ? -7.799 16.454 0.042 1.00 85.88 165 LYS A N 1
ATOM 1347 C CA . LYS A 1 165 ? -7.885 17.025 1.383 1.00 85.88 165 LYS A CA 1
ATOM 1348 C C . LYS A 1 165 ? -6.520 17.405 1.970 1.00 85.88 165 LYS A C 1
ATOM 1350 O O . LYS A 1 165 ? -6.425 17.613 3.175 1.00 85.88 165 LYS A O 1
ATOM 1355 N N . GLU A 1 166 ? -5.488 17.505 1.131 1.00 86.50 166 GLU A N 1
ATOM 1356 C CA . GLU A 1 166 ? -4.115 17.881 1.502 1.00 86.50 166 GLU A CA 1
ATOM 1357 C C . GLU A 1 166 ? -3.421 16.898 2.467 1.00 86.50 166 GLU A C 1
ATOM 1359 O O . GLU A 1 166 ? -2.433 17.234 3.122 1.00 86.50 166 GLU A O 1
ATOM 1364 N N . LEU A 1 167 ? -3.901 15.652 2.525 1.00 84.88 167 LEU A N 1
ATOM 1365 C CA . LEU A 1 167 ? -3.264 14.559 3.252 1.00 84.88 167 LEU A CA 1
ATOM 1366 C C . LEU A 1 167 ? -2.495 13.697 2.262 1.00 84.88 167 LEU A C 1
ATOM 1368 O O . LEU A 1 167 ? -3.085 13.002 1.439 1.00 84.88 167 LEU A O 1
ATOM 1372 N N . PHE A 1 168 ? -1.170 13.752 2.344 1.00 82.88 168 PHE A N 1
ATOM 1373 C CA . PHE A 1 168 ? -0.286 13.091 1.381 1.00 82.88 168 PHE A CA 1
ATOM 1374 C C . PHE A 1 168 ? 0.424 11.867 1.959 1.00 82.88 168 PHE A C 1
ATOM 1376 O O . PHE A 1 168 ? 0.854 11.006 1.196 1.00 82.88 168 PHE A O 1
ATOM 1383 N N . HIS A 1 169 ? 0.557 11.774 3.286 1.00 84.62 169 HIS A N 1
ATOM 1384 C CA . HIS A 1 169 ? 1.313 10.700 3.918 1.00 84.62 169 HIS A CA 1
ATOM 1385 C C . HIS A 1 169 ? 0.407 9.504 4.268 1.00 84.62 169 HIS A C 1
ATOM 1387 O O . HIS A 1 169 ? -0.589 9.683 4.975 1.00 84.62 169 HIS A O 1
ATOM 1393 N N . PRO A 1 170 ? 0.746 8.268 3.858 1.00 86.94 170 PRO A N 1
ATOM 1394 C CA . PRO A 1 170 ? -0.053 7.076 4.161 1.00 86.94 170 PRO A CA 1
ATOM 1395 C C . PRO A 1 170 ? -0.241 6.796 5.660 1.00 86.94 170 PRO A C 1
ATOM 1397 O O . PRO A 1 170 ? -1.269 6.243 6.056 1.00 86.94 170 PRO A O 1
ATOM 1400 N N . ASP A 1 171 ? 0.696 7.215 6.517 1.00 86.19 171 ASP A N 1
ATOM 1401 C CA . ASP A 1 171 ? 0.505 7.147 7.978 1.00 86.19 171 ASP A CA 1
ATOM 1402 C C . ASP A 1 171 ? -0.604 8.070 8.480 1.00 86.19 171 ASP A C 1
ATOM 1404 O O . ASP A 1 171 ? -1.376 7.682 9.358 1.00 86.19 171 ASP A O 1
ATOM 1408 N N . ASP A 1 172 ? -0.733 9.263 7.902 1.00 88.62 172 ASP A N 1
ATOM 1409 C CA . ASP A 1 172 ? -1.804 10.194 8.253 1.00 88.62 172 ASP A CA 1
ATOM 1410 C C . ASP A 1 172 ? -3.151 9.638 7.780 1.00 88.62 172 ASP A C 1
ATOM 1412 O O . ASP A 1 172 ? -4.126 9.583 8.531 1.00 88.62 172 ASP A O 1
ATOM 1416 N N . MET A 1 173 ? -3.184 9.138 6.542 1.00 91.19 173 MET A N 1
ATOM 1417 C CA . MET A 1 173 ? -4.372 8.520 5.954 1.00 91.19 173 MET A CA 1
ATOM 1418 C C . MET A 1 173 ? -4.831 7.296 6.759 1.00 91.19 173 MET A C 1
ATOM 1420 O O . MET A 1 173 ? -6.009 7.175 7.096 1.00 91.19 173 MET A O 1
ATOM 1424 N N . SER A 1 174 ? -3.910 6.392 7.110 1.00 92.81 174 SER A N 1
ATOM 1425 C CA . SER A 1 174 ? -4.224 5.202 7.912 1.00 92.81 174 SER A CA 1
ATOM 1426 C C . SER A 1 174 ? -4.654 5.563 9.332 1.00 92.81 174 SER A C 1
ATOM 1428 O O . SER A 1 174 ? -5.603 4.971 9.841 1.00 92.81 174 SER A O 1
ATOM 1430 N N . THR A 1 175 ? -4.047 6.585 9.937 1.00 91.12 175 THR A N 1
ATOM 1431 C CA . THR A 1 175 ? -4.472 7.154 11.223 1.00 91.12 175 THR A CA 1
ATOM 1432 C C . THR A 1 175 ? -5.925 7.633 11.179 1.00 91.12 175 THR A C 1
ATOM 1434 O O . THR A 1 175 ? -6.722 7.307 12.062 1.00 91.12 175 THR A O 1
ATOM 1437 N N . ILE A 1 176 ? -6.307 8.356 10.126 1.00 92.38 176 ILE A N 1
ATOM 1438 C CA . ILE A 1 176 ? -7.683 8.832 9.943 1.00 92.38 176 ILE A CA 1
ATOM 1439 C C . ILE A 1 176 ? -8.649 7.661 9.744 1.00 92.38 176 ILE A C 1
ATOM 1441 O O . ILE A 1 176 ? -9.743 7.671 10.310 1.00 92.38 176 ILE A O 1
ATOM 1445 N N . ILE A 1 177 ? -8.253 6.624 8.999 1.00 94.50 177 ILE A N 1
ATOM 1446 C CA . ILE A 1 177 ? -9.070 5.414 8.822 1.00 94.50 177 ILE A CA 1
ATOM 1447 C C . ILE A 1 177 ? -9.263 4.681 10.155 1.00 94.50 177 ILE A C 1
ATOM 1449 O O . ILE A 1 177 ? -10.392 4.307 10.466 1.00 94.50 177 ILE A O 1
ATOM 1453 N N . LEU A 1 178 ? -8.205 4.495 10.952 1.00 94.81 178 LEU A N 1
ATOM 1454 C CA . LEU A 1 178 ? -8.284 3.846 12.267 1.00 94.81 178 LEU A CA 1
ATOM 1455 C C . LEU A 1 178 ? -9.253 4.584 13.191 1.00 94.81 178 LEU A C 1
ATOM 1457 O O . LEU A 1 178 ? -10.146 3.976 13.784 1.00 94.81 178 LEU A O 1
ATOM 1461 N N . TYR A 1 179 ? -9.112 5.904 13.285 1.00 93.06 179 TYR A N 1
ATOM 1462 C CA . TYR A 1 179 ? -9.992 6.714 14.115 1.00 93.06 179 TYR A CA 1
ATOM 1463 C C . TYR A 1 179 ? -11.437 6.722 13.590 1.00 93.06 179 TYR A C 1
ATOM 1465 O O . TYR A 1 179 ? -12.383 6.533 14.357 1.00 93.06 179 TYR A O 1
ATOM 1473 N N . GLY A 1 180 ? -11.626 6.843 12.274 1.00 93.06 180 GLY A N 1
ATOM 1474 C CA . GLY A 1 180 ? -12.935 6.733 11.630 1.00 93.06 180 GLY A CA 1
ATOM 1475 C C . GLY A 1 180 ? -13.618 5.389 11.903 1.00 93.06 180 GLY A C 1
ATOM 1476 O O . GLY A 1 180 ? -14.813 5.350 12.200 1.00 93.06 180 GLY A O 1
ATOM 1477 N N . PHE A 1 181 ? -12.854 4.296 11.898 1.00 94.94 181 PHE A N 1
ATOM 1478 C CA . PHE A 1 181 ? -13.362 2.969 12.230 1.00 94.94 181 PHE A CA 1
ATOM 1479 C C . PHE A 1 181 ? -13.796 2.875 13.698 1.00 94.94 181 PHE A C 1
ATOM 1481 O O . PHE A 1 181 ? -14.843 2.302 14.000 1.00 94.94 181 PHE A O 1
ATOM 1488 N N . TRP A 1 182 ? -13.063 3.506 14.619 1.00 95.31 182 TRP A N 1
ATOM 1489 C CA . TRP A 1 182 ? -13.469 3.572 16.025 1.00 95.31 182 TRP A CA 1
ATOM 1490 C C . TRP A 1 182 ? -14.781 4.342 16.213 1.00 95.31 182 TRP A C 1
ATOM 1492 O O . TRP A 1 182 ? -15.656 3.892 16.961 1.00 95.31 182 TRP A O 1
ATOM 1502 N N . LEU A 1 183 ? -14.945 5.474 15.515 1.00 93.00 183 LEU A N 1
ATOM 1503 C CA . LEU A 1 183 ? -16.194 6.243 15.507 1.00 93.00 183 LEU A CA 1
ATOM 1504 C C . LEU A 1 183 ? -17.355 5.382 14.992 1.00 93.00 183 LEU A C 1
ATOM 1506 O O . LEU A 1 183 ? -18.405 5.322 15.638 1.00 93.00 183 LEU A O 1
ATOM 1510 N N . TYR A 1 184 ? -17.134 4.669 13.884 1.00 93.75 184 TYR A N 1
ATOM 1511 C CA . 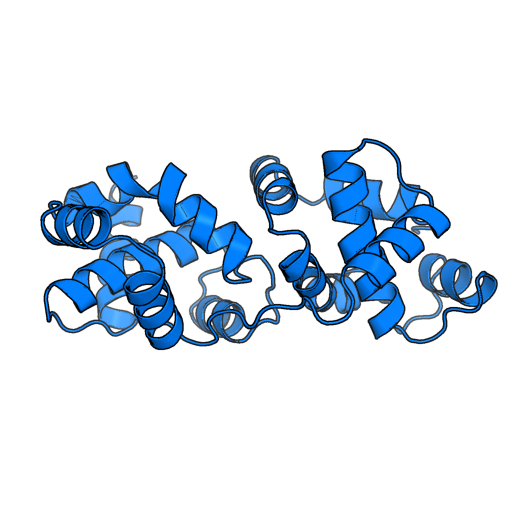TYR A 1 184 ? -18.094 3.748 13.281 1.00 93.75 184 TYR A CA 1
ATOM 1512 C C . TYR A 1 184 ? -18.546 2.656 14.268 1.00 93.75 184 TYR A C 1
ATOM 1514 O O . TYR A 1 184 ? -19.745 2.502 14.513 1.00 93.75 184 TYR A O 1
ATOM 1522 N N . LEU A 1 185 ? -17.609 1.960 14.926 1.00 94.75 185 LEU A N 1
ATOM 1523 C CA . LEU A 1 185 ? -17.923 0.913 15.912 1.00 94.75 185 LEU A CA 1
ATOM 1524 C C . LEU A 1 185 ? -18.667 1.440 17.148 1.00 94.75 185 LEU A C 1
ATOM 1526 O O . LEU A 1 185 ? -19.461 0.719 17.759 1.00 94.75 185 LEU A O 1
ATOM 1530 N N . ASN A 1 186 ? -18.428 2.700 17.514 1.00 93.88 186 ASN A N 1
ATOM 1531 C CA . ASN A 1 186 ? -19.067 3.369 18.645 1.00 93.88 186 ASN A CA 1
ATOM 1532 C C . ASN A 1 186 ? -20.334 4.149 18.262 1.00 93.88 186 ASN A C 1
ATOM 1534 O O . ASN A 1 186 ? -20.867 4.885 19.093 1.00 93.88 186 ASN A O 1
ATOM 1538 N N . SER A 1 187 ? -20.842 3.981 17.032 1.00 91.81 187 SER A N 1
ATOM 1539 C CA . SER A 1 187 ? -22.044 4.674 16.535 1.00 91.81 187 SER A CA 1
ATOM 1540 C C . SER A 1 187 ? -21.968 6.201 16.684 1.00 91.81 187 SER A C 1
ATOM 1542 O O . SER A 1 187 ? -22.976 6.873 16.910 1.00 91.81 187 SER A O 1
ATOM 1544 N N . LYS A 1 188 ? -20.757 6.752 16.588 1.00 88.25 188 LYS A N 1
ATOM 1545 C CA . LYS A 1 188 ? -20.498 8.192 16.559 1.00 88.25 188 LYS A CA 1
ATOM 1546 C C . LYS A 1 188 ? -20.540 8.682 15.105 1.00 88.25 188 LYS A C 1
ATOM 1548 O O . LYS A 1 188 ? -20.313 7.883 14.197 1.00 88.25 188 LYS A O 1
ATOM 1553 N N . PRO A 1 189 ? -20.810 9.977 14.858 1.00 83.19 189 PRO A N 1
ATOM 1554 C CA . PRO A 1 189 ? -20.658 10.551 13.523 1.00 83.19 189 PRO A CA 1
ATOM 1555 C C . PRO 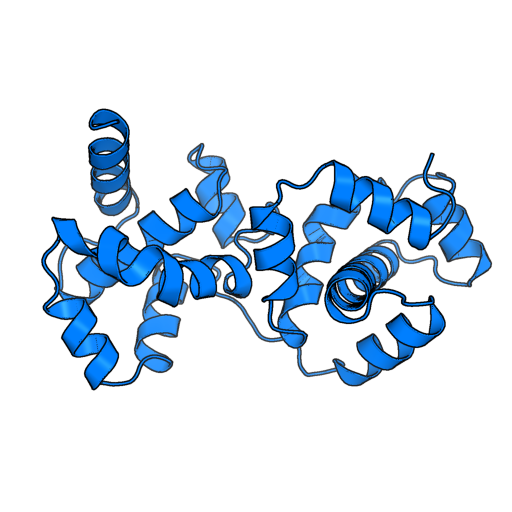A 1 189 ? -19.252 10.260 12.979 1.00 83.19 189 PRO A C 1
ATOM 1557 O O . PRO A 1 189 ? -18.268 10.618 13.617 1.00 83.19 189 PRO A O 1
ATOM 1560 N N . CYS A 1 190 ? -19.169 9.556 11.848 1.00 77.06 190 CYS A N 1
ATOM 1561 C CA . CYS A 1 190 ? -17.921 9.047 11.270 1.00 77.06 190 CYS A CA 1
ATOM 1562 C C . CYS A 1 190 ? -17.731 9.534 9.824 1.00 77.06 190 CYS A C 1
ATOM 1564 O O . CYS A 1 190 ? -17.516 8.746 8.902 1.00 77.06 190 CYS A O 1
ATOM 1566 N N . ASP A 1 191 ? -17.864 10.845 9.616 1.00 74.88 191 ASP A N 1
ATOM 1567 C CA . ASP A 1 191 ? -17.450 11.487 8.370 1.00 74.88 191 ASP A CA 1
ATOM 1568 C C . ASP A 1 191 ? -15.979 11.924 8.431 1.00 74.88 191 ASP A C 1
ATOM 1570 O O . ASP A 1 191 ? -15.330 11.896 9.480 1.00 74.88 191 ASP A O 1
ATOM 1574 N N . TYR A 1 192 ? -15.443 12.304 7.273 1.00 72.38 192 TYR A N 1
ATOM 1575 C CA . TYR A 1 192 ? -14.065 12.769 7.155 1.00 72.38 192 TYR A CA 1
ATOM 1576 C C . TYR A 1 192 ? -13.758 13.949 8.074 1.00 72.38 192 TYR A C 1
ATOM 1578 O O . TYR A 1 192 ? -12.720 13.953 8.717 1.00 72.38 192 TYR A O 1
ATOM 1586 N N . GLU A 1 193 ? -14.660 14.926 8.176 1.00 75.69 193 GLU A N 1
ATOM 1587 C CA . GLU A 1 193 ? -14.429 16.115 9.002 1.00 75.69 193 GLU A CA 1
ATOM 1588 C C . GLU A 1 193 ? -14.306 15.745 10.486 1.00 75.69 193 GLU A C 1
ATOM 1590 O O . GLU A 1 193 ? -13.415 16.234 11.181 1.00 75.69 193 GLU A O 1
ATOM 1595 N N . SER A 1 194 ? -15.140 14.817 10.959 1.00 67.62 194 SER A N 1
ATOM 1596 C CA . SER A 1 194 ? -15.074 14.283 12.321 1.00 67.62 194 SER A CA 1
ATOM 1597 C C . SER A 1 194 ? -13.756 13.548 12.570 1.00 67.62 194 SER A C 1
ATOM 1599 O O . SER A 1 194 ? -13.166 13.683 13.641 1.00 67.62 194 SER A O 1
ATOM 1601 N N . ALA A 1 195 ? -13.266 12.797 11.580 1.00 66.38 195 ALA A N 1
ATOM 1602 C CA . ALA A 1 195 ? -12.028 12.040 11.714 1.00 66.38 195 ALA A CA 1
ATOM 1603 C C . ALA A 1 195 ? -10.762 12.908 11.589 1.00 66.38 195 ALA A C 1
ATOM 1605 O O . ALA A 1 195 ? -9.786 12.700 12.311 1.00 66.38 195 ALA A O 1
ATOM 1606 N N . SER A 1 196 ? -10.790 13.927 10.733 1.00 65.81 196 SER A N 1
ATOM 1607 C CA . SER A 1 196 ? -9.665 14.836 10.515 1.00 65.81 196 SER A CA 1
ATOM 1608 C C . SER A 1 196 ? -9.497 15.857 11.634 1.00 65.81 196 SER A C 1
ATOM 1610 O O . SER A 1 196 ? -8.367 16.221 11.942 1.00 65.81 196 SER A O 1
ATOM 1612 N N . GLN A 1 197 ? -10.568 16.261 12.327 1.00 70.25 197 GLN A N 1
ATOM 1613 C CA . GLN A 1 197 ? -10.451 17.102 13.530 1.00 70.25 197 GLN A CA 1
ATOM 1614 C C . GLN A 1 197 ? -9.606 16.443 14.627 1.00 70.25 197 GLN A C 1
ATOM 1616 O O . GLN A 1 197 ? -8.845 17.121 15.320 1.00 70.25 197 GLN A O 1
ATOM 1621 N N . PHE A 1 198 ? -9.710 15.122 14.771 1.00 68.00 198 PHE A N 1
ATOM 1622 C CA . PHE A 1 198 ? -8.876 14.367 15.700 1.00 68.00 198 PHE A CA 1
ATOM 1623 C C . PHE A 1 198 ? -7.408 14.341 15.258 1.00 68.00 198 PHE A C 1
ATOM 1625 O O . PHE A 1 198 ? -6.517 14.561 16.077 1.00 68.00 198 PHE A O 1
ATOM 1632 N N . TYR A 1 199 ? -7.155 14.147 13.961 1.00 68.31 199 TYR A N 1
ATOM 1633 C CA . TYR A 1 199 ? -5.807 14.187 13.391 1.00 68.31 199 TYR A CA 1
ATOM 1634 C C . TYR A 1 199 ? -5.133 15.567 13.544 1.00 68.31 199 TYR A C 1
ATOM 1636 O O . TYR A 1 199 ? -3.998 15.648 14.015 1.00 68.31 199 TYR A O 1
ATOM 1644 N N . GLU A 1 200 ? -5.840 16.664 13.261 1.00 69.38 200 GLU A N 1
ATOM 1645 C CA . GLU A 1 200 ? -5.344 18.032 13.497 1.00 69.38 200 GLU A CA 1
ATOM 1646 C C . GLU A 1 200 ? -5.031 18.282 14.984 1.00 69.38 200 GLU A C 1
ATOM 1648 O O . GLU A 1 200 ? -4.020 18.893 15.342 1.00 69.38 200 GLU A O 1
ATOM 1653 N N . GLY A 1 201 ? -5.854 17.730 15.882 1.00 62.09 201 GLY A N 1
ATOM 1654 C CA . GLY A 1 201 ? -5.600 17.741 17.322 1.00 62.09 201 GLY A CA 1
ATOM 1655 C C . GLY A 1 201 ? -4.295 17.041 17.721 1.00 62.09 201 GLY A C 1
ATOM 1656 O O . GLY A 1 201 ? -3.62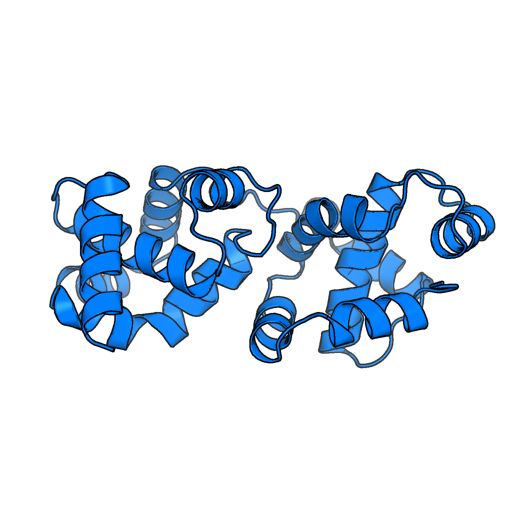2 17.498 18.642 1.00 62.09 201 GLY A O 1
ATOM 1657 N N . LEU A 1 202 ? -3.900 15.978 17.015 1.00 60.38 202 LEU A N 1
ATOM 1658 C CA . LEU A 1 202 ? -2.635 15.272 17.248 1.00 60.38 202 LEU A CA 1
ATOM 1659 C C . LEU A 1 202 ? -1.423 16.052 16.718 1.00 60.38 202 LEU A C 1
ATOM 1661 O O . LEU A 1 202 ? -0.416 16.130 17.419 1.00 60.38 202 LEU A O 1
ATOM 1665 N N . ARG A 1 203 ? -1.522 16.684 15.537 1.00 61.09 203 ARG A N 1
ATOM 1666 C CA . ARG A 1 203 ? -0.433 17.504 14.958 1.00 61.09 203 ARG A CA 1
ATOM 1667 C C . ARG A 1 203 ? -0.068 18.722 15.799 1.00 61.09 203 ARG A C 1
ATOM 1669 O O . ARG A 1 203 ? 1.074 19.158 15.779 1.00 61.09 203 ARG A O 1
ATOM 1676 N N . THR A 1 204 ? -1.029 19.300 16.517 1.00 56.41 204 THR A N 1
ATOM 1677 C CA . THR A 1 204 ? -0.793 20.496 17.350 1.00 56.41 204 THR A CA 1
ATOM 1678 C C . THR A 1 204 ? -0.110 20.200 18.692 1.00 56.41 204 THR A C 1
ATOM 1680 O O . THR A 1 204 ? 0.244 21.134 19.412 1.00 56.41 204 THR A O 1
ATOM 1683 N N . LEU A 1 205 ? 0.084 18.920 19.037 1.00 47.34 205 LEU A N 1
ATOM 1684 C CA . LEU A 1 205 ? 0.718 18.465 20.282 1.00 47.34 205 LEU A CA 1
ATOM 1685 C C . LEU A 1 205 ? 2.197 18.058 20.116 1.00 47.34 205 LEU A C 1
ATOM 1687 O O . LEU A 1 205 ? 2.823 17.664 21.103 1.00 47.34 205 LEU A O 1
ATOM 1691 N N . THR A 1 206 ? 2.752 18.174 18.906 1.00 37.94 206 THR A N 1
ATOM 1692 C CA . THR A 1 206 ? 4.162 17.916 18.550 1.00 37.94 206 THR A CA 1
ATOM 1693 C C . THR A 1 206 ? 4.842 19.181 18.055 1.00 37.94 206 THR A C 1
ATOM 1695 O O . THR A 1 206 ? 6.002 19.420 18.453 1.00 37.94 206 THR A O 1
#